Protein AF-A0A930REQ7-F1 (afdb_monomer_lite)

Structure (mmCIF, N/CA/C/O backbone):
data_AF-A0A930REQ7-F1
#
_entry.id   AF-A0A930REQ7-F1
#
loop_
_atom_site.group_PDB
_atom_site.id
_atom_site.type_symbol
_atom_site.label_atom_id
_atom_site.label_alt_id
_atom_site.label_comp_id
_atom_site.label_asym_id
_atom_site.label_entity_id
_atom_site.label_seq_id
_atom_site.pdbx_PDB_ins_code
_atom_site.Cartn_x
_atom_site.Cartn_y
_atom_site.Cartn_z
_atom_site.occupancy
_atom_site.B_iso_or_equiv
_atom_site.auth_seq_id
_atom_site.auth_comp_id
_atom_site.auth_asym_id
_atom_site.auth_atom_id
_atom_site.pdbx_PDB_model_num
ATOM 1 N N . GLU A 1 1 ? 38.576 19.468 -30.066 1.00 44.34 1 GLU A N 1
ATOM 2 C CA . GLU A 1 1 ? 38.034 18.270 -29.387 1.00 44.34 1 GLU A CA 1
ATOM 3 C C . GLU A 1 1 ? 36.568 18.448 -28.927 1.00 44.34 1 GLU A C 1
ATOM 5 O O . GLU A 1 1 ? 36.301 18.414 -27.734 1.00 44.34 1 GLU A O 1
ATOM 10 N N . PRO A 1 2 ? 35.583 18.604 -29.831 1.00 42.44 2 PRO A N 1
ATOM 11 C CA . PRO A 1 2 ? 34.160 18.637 -29.448 1.00 42.44 2 PRO A CA 1
ATOM 12 C C . PRO A 1 2 ? 33.564 17.236 -29.191 1.00 42.44 2 PRO A C 1
ATOM 14 O O . PRO A 1 2 ? 32.719 17.067 -28.321 1.00 42.44 2 PRO A O 1
ATOM 17 N N . VAL A 1 3 ? 34.066 16.198 -29.873 1.00 36.03 3 VAL A N 1
ATOM 18 C CA . VAL A 1 3 ? 33.570 14.809 -29.747 1.00 36.03 3 VAL A CA 1
ATOM 19 C C . VAL A 1 3 ? 33.849 14.211 -28.358 1.00 36.03 3 VAL A C 1
ATOM 21 O O . VAL A 1 3 ? 33.019 13.486 -27.819 1.00 36.03 3 VAL A O 1
ATOM 24 N N . ARG A 1 4 ? 34.984 14.562 -27.734 1.00 33.94 4 ARG A N 1
ATOM 25 C CA . ARG A 1 4 ? 35.319 14.134 -26.363 1.00 33.94 4 ARG A CA 1
ATOM 26 C C . ARG A 1 4 ? 34.441 14.802 -25.299 1.00 33.94 4 ARG A C 1
ATOM 28 O O . ARG A 1 4 ? 34.092 14.146 -24.328 1.00 33.94 4 ARG A O 1
ATOM 35 N N . GLN A 1 5 ? 34.047 16.065 -25.482 1.00 29.27 5 GLN A N 1
ATOM 36 C CA . GLN A 1 5 ? 33.127 16.747 -24.559 1.00 29.27 5 GLN A CA 1
ATOM 37 C C . GLN A 1 5 ? 31.700 16.195 -24.649 1.00 29.27 5 GLN A C 1
ATOM 39 O O . GLN A 1 5 ? 31.073 15.986 -23.616 1.00 29.27 5 GLN A O 1
ATOM 44 N N . ILE A 1 6 ? 31.211 15.889 -25.855 1.00 41.94 6 ILE A N 1
ATOM 45 C CA . ILE A 1 6 ? 29.879 15.292 -26.051 1.00 41.94 6 ILE A CA 1
ATOM 46 C C . ILE A 1 6 ? 29.825 13.871 -25.472 1.00 41.94 6 ILE A C 1
ATOM 48 O O . ILE A 1 6 ? 28.879 13.543 -24.764 1.00 41.94 6 ILE A O 1
ATOM 52 N N . ALA A 1 7 ? 30.857 13.048 -25.693 1.00 42.12 7 ALA A N 1
ATOM 53 C CA . ALA A 1 7 ? 30.937 11.706 -25.109 1.00 42.12 7 ALA A CA 1
ATOM 54 C C . ALA A 1 7 ? 31.039 11.733 -23.573 1.00 42.12 7 ALA A C 1
ATOM 56 O O . ALA A 1 7 ? 30.429 10.902 -22.903 1.00 42.12 7 ALA A O 1
ATOM 57 N N . ASN A 1 8 ? 31.757 12.710 -23.008 1.00 42.56 8 ASN A N 1
ATOM 58 C CA . ASN A 1 8 ? 31.826 12.894 -21.560 1.00 42.56 8 ASN A CA 1
ATOM 59 C C . ASN A 1 8 ? 30.483 13.362 -20.976 1.00 42.56 8 ASN A C 1
ATOM 61 O O . ASN A 1 8 ? 30.072 12.833 -19.950 1.00 42.56 8 ASN A O 1
ATOM 65 N N . ASN A 1 9 ? 29.762 14.277 -21.633 1.00 46.25 9 ASN A N 1
ATOM 66 C CA . ASN A 1 9 ? 28.438 14.720 -21.176 1.00 46.25 9 ASN A CA 1
ATOM 67 C C . ASN A 1 9 ? 27.374 13.618 -21.306 1.00 46.25 9 ASN A C 1
ATOM 69 O O . ASN A 1 9 ? 26.640 13.381 -20.352 1.00 46.25 9 ASN A O 1
ATOM 73 N N . ALA A 1 10 ? 27.347 12.875 -22.417 1.00 54.59 10 ALA A N 1
ATOM 74 C CA . ALA A 1 10 ? 26.455 11.724 -22.587 1.00 54.59 10 ALA A CA 1
ATOM 75 C C . ALA A 1 10 ? 26.773 10.587 -21.593 1.00 54.59 10 ALA A C 1
ATOM 77 O O . ALA A 1 10 ? 25.872 9.919 -21.087 1.00 54.59 10 ALA A O 1
ATOM 78 N N . GLY A 1 11 ? 28.054 10.390 -21.258 1.00 59.31 11 GLY A N 1
ATOM 79 C CA . GLY A 1 11 ? 28.483 9.459 -20.212 1.00 59.31 11 GLY A CA 1
ATOM 80 C C . GLY A 1 11 ? 28.069 9.895 -18.801 1.00 59.31 11 GLY A C 1
ATOM 81 O O . GLY A 1 11 ? 27.686 9.050 -17.989 1.00 59.31 11 GLY A O 1
ATOM 82 N N . LEU A 1 12 ? 28.101 11.201 -18.513 1.00 60.44 12 LEU A N 1
ATOM 83 C CA . LEU A 1 12 ? 27.636 11.778 -17.248 1.00 60.44 12 LEU A CA 1
ATOM 84 C C . LEU A 1 12 ? 26.110 11.664 -17.105 1.00 60.44 12 LEU A C 1
ATOM 86 O O . LEU A 1 12 ? 25.644 11.183 -16.074 1.00 60.44 12 LEU A O 1
ATOM 90 N N . GLU A 1 13 ? 25.338 12.008 -18.139 1.00 65.19 13 GLU A N 1
ATOM 91 C CA . GLU A 1 13 ? 23.873 11.859 -18.143 1.00 65.19 13 GLU A CA 1
ATOM 92 C C . GLU A 1 13 ? 23.449 10.391 -18.018 1.00 65.19 13 GLU A C 1
ATOM 94 O O . GLU A 1 13 ? 22.623 10.056 -17.168 1.00 65.19 13 GLU A O 1
ATOM 99 N N . GLY A 1 14 ? 24.088 9.483 -18.763 1.00 72.38 14 GLY A N 1
ATOM 100 C CA . GLY A 1 14 ? 23.842 8.047 -18.632 1.00 72.38 14 GLY A CA 1
ATOM 101 C C . GLY A 1 14 ? 24.168 7.506 -17.236 1.00 72.38 14 GLY A C 1
ATOM 102 O O . GLY A 1 14 ? 23.463 6.633 -16.732 1.00 72.38 14 GLY A O 1
ATOM 103 N N . SER A 1 15 ? 25.195 8.040 -16.565 1.00 78.00 15 SER A N 1
ATOM 104 C CA . SER A 1 15 ? 25.511 7.665 -15.182 1.00 78.00 15 SER A CA 1
ATOM 105 C C . SER A 1 15 ? 24.457 8.148 -14.182 1.00 78.00 15 SER A C 1
ATOM 107 O O . SER A 1 15 ? 24.146 7.418 -13.242 1.00 78.00 15 SER A O 1
ATOM 109 N N . VAL A 1 16 ? 23.899 9.346 -14.377 1.00 85.69 16 VAL A N 1
ATOM 110 C CA . VAL A 1 16 ? 22.824 9.883 -13.526 1.00 85.69 16 VAL A CA 1
ATOM 111 C C . VAL A 1 16 ? 21.538 9.074 -13.700 1.00 85.69 16 VAL A C 1
ATOM 113 O O . VAL A 1 16 ? 20.902 8.719 -12.708 1.00 85.69 16 VAL A O 1
ATOM 116 N N . VAL A 1 17 ? 21.180 8.716 -14.938 1.00 85.75 17 VAL A N 1
ATOM 117 C CA . VAL A 1 17 ? 20.003 7.875 -15.216 1.00 85.75 17 VAL A CA 1
ATOM 118 C C . VAL A 1 17 ? 20.140 6.505 -14.549 1.00 85.75 17 VAL A C 1
ATOM 120 O O . VAL A 1 17 ? 19.206 6.061 -13.887 1.00 85.75 17 VAL A O 1
ATOM 123 N N . VAL A 1 18 ? 21.305 5.854 -14.651 1.00 91.06 18 VAL A N 1
ATOM 124 C CA . VAL A 1 18 ? 21.543 4.553 -13.996 1.00 91.06 18 VAL A CA 1
ATOM 125 C C . VAL A 1 18 ? 21.367 4.642 -12.479 1.00 91.06 18 VAL A C 1
ATOM 127 O O . VAL A 1 18 ? 20.707 3.784 -11.896 1.00 91.06 18 VAL A O 1
ATOM 130 N N . GLU A 1 19 ? 21.900 5.686 -11.843 1.00 92.69 19 GLU A N 1
ATOM 131 C CA . GLU A 1 19 ? 21.767 5.879 -10.395 1.00 92.69 19 GLU A CA 1
ATOM 132 C C . GLU A 1 19 ? 20.308 6.130 -9.976 1.00 92.69 19 GLU A C 1
ATOM 134 O O . GLU A 1 19 ? 19.832 5.556 -8.997 1.00 92.69 19 GLU A O 1
ATOM 139 N N . ASN A 1 20 ? 19.559 6.929 -10.741 1.00 91.56 20 ASN A N 1
ATOM 140 C CA . ASN A 1 20 ? 18.136 7.164 -10.477 1.00 91.56 20 ASN A CA 1
ATOM 141 C C . ASN A 1 20 ? 17.311 5.879 -10.614 1.00 91.56 20 ASN A C 1
ATOM 143 O O . ASN A 1 20 ? 16.458 5.592 -9.776 1.00 91.56 20 ASN A O 1
ATOM 147 N N . VAL A 1 21 ? 17.592 5.075 -11.642 1.00 93.44 21 VAL A N 1
ATOM 148 C CA . VAL A 1 21 ? 16.928 3.785 -11.853 1.00 93.44 21 VAL A CA 1
ATOM 149 C C . VAL A 1 21 ? 17.265 2.796 -10.737 1.00 93.44 21 VAL A C 1
ATOM 151 O O . VAL A 1 21 ? 16.392 2.061 -10.276 1.00 93.44 21 VAL A O 1
ATOM 154 N N . LYS A 1 22 ? 18.512 2.791 -10.261 1.00 95.12 22 LYS A N 1
ATOM 155 C CA . LYS A 1 22 ? 18.920 1.977 -9.116 1.00 95.12 22 LYS A CA 1
ATOM 156 C C . LYS A 1 22 ? 18.140 2.351 -7.857 1.00 95.12 22 LYS A C 1
ATOM 158 O O . LYS A 1 22 ? 17.553 1.468 -7.235 1.00 95.12 22 LYS A O 1
ATOM 163 N N . LYS A 1 23 ? 18.057 3.645 -7.535 1.00 95.94 23 LYS A N 1
ATOM 164 C CA . LYS A 1 23 ? 17.252 4.142 -6.406 1.00 95.94 23 LYS A CA 1
ATOM 165 C C . LYS A 1 23 ? 15.780 3.769 -6.540 1.00 95.94 23 LYS A C 1
ATOM 167 O O . LYS A 1 23 ? 15.196 3.280 -5.583 1.00 95.94 23 LYS A O 1
ATOM 172 N N . PHE A 1 24 ? 15.205 3.905 -7.735 1.00 94.94 24 PHE A N 1
ATOM 173 C CA . PHE A 1 24 ? 13.834 3.468 -8.001 1.00 94.94 24 PHE A CA 1
ATOM 174 C C . PHE A 1 24 ? 13.624 1.983 -7.665 1.00 94.94 24 PHE A C 1
ATOM 176 O O . PHE A 1 24 ? 12.660 1.641 -6.984 1.00 94.94 24 PHE A O 1
ATOM 183 N N . VAL A 1 25 ? 14.529 1.099 -8.103 1.00 96.75 25 VAL A N 1
ATOM 184 C CA . VAL A 1 25 ? 14.452 -0.342 -7.801 1.00 96.75 25 VAL A CA 1
ATOM 185 C C . VAL A 1 25 ? 14.569 -0.604 -6.297 1.00 96.75 25 VAL A C 1
ATOM 187 O O . VAL A 1 25 ? 13.838 -1.439 -5.763 1.00 96.75 25 VAL A O 1
ATOM 190 N N . GLU A 1 26 ? 15.463 0.102 -5.605 1.00 97.50 26 GLU A N 1
ATOM 191 C CA . GLU A 1 26 ? 15.621 -0.008 -4.152 1.00 97.50 26 GLU A CA 1
ATOM 192 C C . GLU A 1 26 ? 14.363 0.442 -3.399 1.00 97.50 26 GLU A C 1
ATOM 194 O O . GLU A 1 26 ? 13.886 -0.283 -2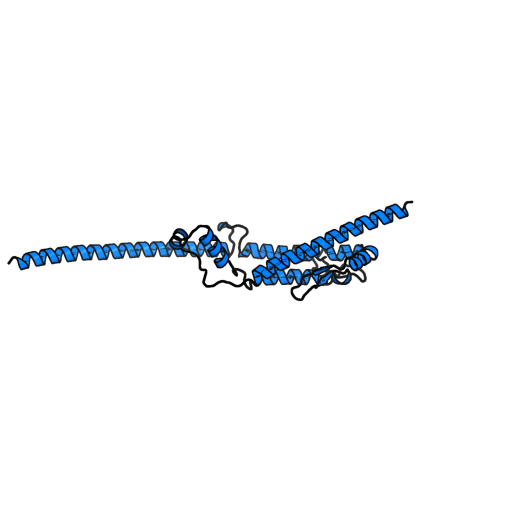.527 1.00 97.50 26 GLU A O 1
ATOM 199 N N . ASP A 1 27 ? 13.803 1.599 -3.745 1.00 97.19 27 ASP A N 1
ATOM 200 C CA . ASP A 1 27 ? 12.630 2.162 -3.073 1.00 97.19 27 ASP A CA 1
ATOM 201 C C . ASP A 1 27 ? 11.358 1.361 -3.373 1.00 97.19 27 ASP A C 1
ATOM 203 O O . ASP A 1 27 ? 10.573 1.094 -2.461 1.00 97.19 27 ASP A O 1
ATOM 207 N N . TYR A 1 28 ? 11.192 0.882 -4.612 1.00 97.19 28 TYR A N 1
ATOM 208 C CA . TYR A 1 28 ? 10.126 -0.055 -4.971 1.00 97.19 28 TYR A CA 1
ATOM 209 C C . TYR A 1 28 ? 10.197 -1.328 -4.117 1.00 97.19 28 TYR A C 1
ATOM 211 O O . TYR A 1 28 ? 9.185 -1.754 -3.561 1.00 97.19 28 TYR A O 1
ATOM 219 N N . ASN A 1 29 ? 11.388 -1.926 -3.983 1.00 97.75 29 ASN A N 1
ATOM 220 C CA . ASN A 1 29 ? 11.564 -3.155 -3.211 1.00 97.75 29 ASN A CA 1
ATOM 221 C C . ASN A 1 29 ? 11.296 -2.928 -1.719 1.00 97.75 29 ASN A C 1
ATOM 223 O O . ASN A 1 29 ? 10.574 -3.714 -1.117 1.00 97.75 29 ASN A O 1
ATOM 227 N N . LYS A 1 30 ? 11.800 -1.830 -1.138 1.00 98.19 30 LYS A N 1
ATOM 228 C CA . LYS A 1 30 ? 11.537 -1.477 0.268 1.00 98.19 30 LYS A CA 1
ATOM 229 C C . LYS A 1 30 ? 10.047 -1.280 0.543 1.00 98.19 30 LYS A C 1
ATOM 231 O O . LYS A 1 30 ? 9.546 -1.738 1.566 1.00 98.19 30 LYS A O 1
ATOM 236 N N . LEU A 1 31 ? 9.339 -0.598 -0.359 1.00 96.44 31 LEU A N 1
ATOM 237 C CA . LEU A 1 31 ? 7.895 -0.415 -0.235 1.00 96.44 31 LEU A CA 1
ATOM 238 C C . LEU A 1 31 ? 7.163 -1.758 -0.327 1.00 96.44 31 LEU A C 1
ATOM 240 O O . LEU A 1 31 ? 6.271 -2.030 0.473 1.00 96.44 31 LEU A O 1
ATOM 244 N N . LEU A 1 32 ? 7.555 -2.612 -1.274 1.00 97.12 32 LEU A N 1
ATOM 245 C CA . LEU A 1 32 ? 6.97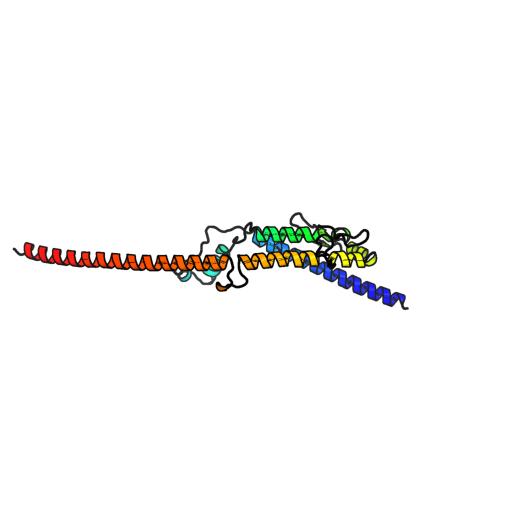0 -3.940 -1.433 1.00 97.12 32 LEU A CA 1
ATOM 246 C C . LEU A 1 32 ? 7.206 -4.827 -0.199 1.00 97.12 32 LEU A C 1
ATOM 248 O O . LEU A 1 32 ? 6.287 -5.534 0.216 1.00 97.12 32 LEU A O 1
ATOM 252 N N . ASP A 1 33 ? 8.386 -4.746 0.420 1.00 97.12 33 ASP A N 1
ATOM 253 C CA . ASP A 1 33 ? 8.708 -5.429 1.677 1.00 97.12 33 ASP A CA 1
ATOM 254 C C . ASP A 1 33 ? 7.793 -4.973 2.828 1.00 97.12 33 ASP A C 1
ATOM 256 O O . ASP A 1 33 ? 7.212 -5.817 3.514 1.00 97.12 33 ASP A O 1
ATOM 260 N N . ASP A 1 34 ? 7.597 -3.660 3.026 1.00 96.12 34 ASP A N 1
ATOM 261 C CA . ASP A 1 34 ? 6.687 -3.141 4.066 1.00 96.12 34 ASP A CA 1
ATOM 262 C C . ASP A 1 34 ? 5.235 -3.583 3.814 1.00 96.12 34 ASP A C 1
ATOM 264 O O . ASP A 1 34 ? 4.557 -4.070 4.726 1.00 96.12 34 ASP A O 1
ATOM 268 N N . LEU A 1 35 ? 4.771 -3.507 2.562 1.00 95.50 35 LEU A N 1
ATOM 269 C CA . LEU A 1 35 ? 3.425 -3.934 2.176 1.00 95.50 35 LEU A CA 1
ATOM 270 C C . LEU A 1 35 ? 3.211 -5.435 2.397 1.00 95.50 35 LEU A C 1
ATOM 272 O O . LEU A 1 35 ? 2.199 -5.830 2.981 1.00 95.50 35 LEU A O 1
ATOM 276 N N . HIS A 1 36 ? 4.154 -6.282 1.979 1.00 95.19 36 HIS A N 1
ATOM 277 C CA . HIS A 1 36 ? 4.095 -7.720 2.241 1.00 95.19 36 HIS A CA 1
ATOM 278 C C . HIS A 1 36 ? 4.171 -8.038 3.728 1.00 95.19 36 HIS A C 1
ATOM 280 O O . HIS A 1 36 ? 3.465 -8.943 4.180 1.00 95.19 36 HIS A O 1
ATOM 286 N N . GLY A 1 37 ? 4.995 -7.307 4.480 1.00 94.62 37 GLY A N 1
ATOM 287 C CA . GLY A 1 37 ? 5.079 -7.421 5.928 1.00 94.62 37 GLY A CA 1
ATOM 288 C C . GLY A 1 37 ? 3.711 -7.198 6.561 1.00 94.62 37 GLY A C 1
ATOM 289 O O . GLY A 1 37 ? 3.207 -8.071 7.260 1.00 94.62 37 GLY A O 1
ATOM 290 N N . ARG A 1 38 ? 3.048 -6.084 6.244 1.00 93.75 38 ARG A N 1
ATOM 291 C CA . ARG A 1 38 ? 1.709 -5.767 6.769 1.00 93.75 38 ARG A CA 1
ATOM 292 C C . ARG A 1 38 ? 0.634 -6.749 6.304 1.00 93.75 38 ARG A C 1
ATOM 294 O O . ARG A 1 38 ? -0.199 -7.149 7.111 1.00 93.75 38 ARG A O 1
ATOM 301 N N . TYR A 1 39 ? 0.675 -7.153 5.036 1.00 94.94 39 TYR A N 1
ATOM 302 C CA . TYR A 1 39 ? -0.313 -8.050 4.433 1.00 94.94 39 TYR A CA 1
ATOM 303 C C . TYR 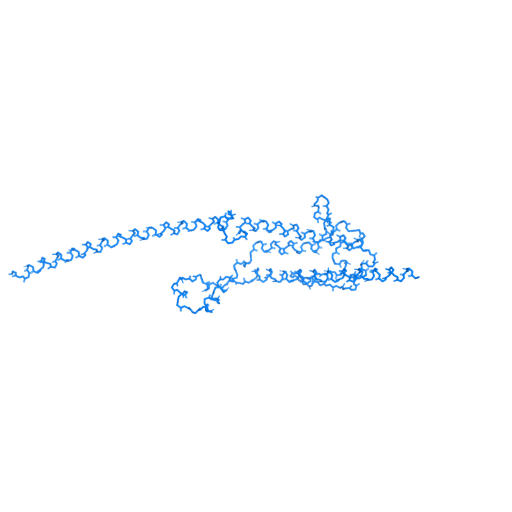A 1 39 ? -0.228 -9.489 4.968 1.00 94.94 39 TYR A C 1
ATOM 305 O O . TYR A 1 39 ? -1.254 -10.152 5.116 1.00 94.94 39 TYR A O 1
ATOM 313 N N . ASN A 1 40 ? 0.978 -9.986 5.266 1.00 93.81 40 ASN A N 1
ATOM 314 C CA . ASN A 1 40 ? 1.196 -11.368 5.706 1.00 93.81 40 ASN A CA 1
ATOM 315 C C . ASN A 1 40 ? 1.382 -11.522 7.221 1.00 93.81 40 ASN A C 1
ATOM 317 O O . ASN A 1 40 ? 1.374 -12.653 7.708 1.00 93.81 40 ASN A O 1
ATOM 321 N N . ASN A 1 41 ? 1.564 -10.432 7.971 1.00 91.94 41 ASN A N 1
ATOM 322 C CA . ASN A 1 41 ? 1.746 -10.511 9.416 1.00 91.94 41 ASN A CA 1
ATOM 323 C C . ASN A 1 41 ? 0.469 -11.026 10.096 1.00 91.94 41 ASN A C 1
ATOM 325 O O . ASN A 1 41 ? -0.603 -10.445 9.948 1.00 91.94 41 ASN A O 1
ATOM 329 N N . ASN A 1 42 ? 0.590 -12.121 10.845 1.00 87.69 42 ASN A N 1
ATOM 330 C CA . ASN A 1 42 ? -0.542 -12.747 11.514 1.00 87.69 42 ASN A CA 1
ATOM 331 C C . ASN A 1 42 ? -1.024 -11.907 12.708 1.00 87.69 42 ASN A C 1
ATOM 333 O O . ASN A 1 42 ? -0.263 -11.193 13.373 1.00 87.69 42 ASN A O 1
ATOM 337 N N . LYS A 1 43 ? -2.317 -12.047 13.006 1.00 87.62 43 LYS A N 1
ATOM 338 C CA . LYS A 1 43 ? -2.911 -11.552 14.247 1.00 87.62 43 LYS A CA 1
ATOM 339 C C . LYS A 1 43 ? -2.489 -12.453 15.410 1.00 87.62 43 LYS A C 1
ATOM 341 O O . LYS A 1 43 ? -2.417 -13.669 15.235 1.00 87.62 43 LYS A O 1
ATOM 346 N N . TYR A 1 44 ? -2.267 -11.869 16.587 1.00 89.19 44 TYR A N 1
ATOM 347 C CA . TYR A 1 44 ? -2.144 -12.610 17.845 1.00 89.19 44 TYR A CA 1
ATOM 348 C C . TYR A 1 44 ? -3.484 -12.527 18.596 1.00 89.19 44 TYR A C 1
ATOM 350 O O . TYR A 1 44 ? -3.769 -11.481 19.176 1.00 89.19 44 TYR A O 1
ATOM 358 N N . PRO A 1 45 ? -4.340 -13.569 18.558 1.00 86.31 45 PRO A N 1
ATOM 359 C CA . PRO A 1 45 ? -5.689 -13.503 19.128 1.00 86.31 45 PRO A CA 1
ATOM 360 C C . PRO A 1 45 ? -5.707 -13.262 20.638 1.00 86.31 45 PRO A C 1
ATOM 362 O O . PRO A 1 45 ? -6.627 -12.621 21.126 1.00 86.31 45 PRO A O 1
ATOM 365 N N . ASP A 1 46 ? -4.673 -13.722 21.344 1.00 91.06 46 ASP A N 1
ATOM 366 C CA . ASP A 1 46 ? -4.566 -13.622 22.804 1.00 91.06 46 ASP A CA 1
ATOM 367 C C . ASP A 1 46 ? -4.286 -12.191 23.302 1.00 91.06 46 ASP A C 1
ATOM 369 O O . ASP A 1 46 ? -4.336 -11.925 24.501 1.00 91.06 46 ASP A O 1
ATOM 373 N N . TYR A 1 47 ? -3.977 -11.261 22.392 1.00 91.38 47 TYR A N 1
ATOM 374 C CA . TYR A 1 47 ? -3.666 -9.870 22.711 1.00 91.38 47 TYR A CA 1
ATOM 375 C C . TYR A 1 47 ? -4.850 -8.975 22.346 1.00 91.38 47 TYR A C 1
ATOM 377 O O . TYR A 1 47 ? -4.904 -8.376 21.270 1.00 91.38 47 TYR A O 1
ATOM 385 N N . GLU A 1 48 ? -5.818 -8.904 23.256 1.00 89.88 48 GLU A N 1
ATOM 386 C CA . GLU A 1 48 ? -6.964 -8.000 23.148 1.00 89.88 48 GLU A CA 1
ATOM 387 C C . GLU A 1 48 ? -6.621 -6.572 23.602 1.00 89.88 48 GLU A C 1
ATOM 389 O O . GLU A 1 48 ? -5.543 -6.302 24.142 1.00 89.88 48 GLU A O 1
ATOM 394 N N . VAL A 1 49 ? -7.549 -5.639 23.370 1.00 89.81 49 VAL A N 1
ATOM 395 C CA . VAL A 1 49 ? -7.437 -4.267 23.881 1.00 89.81 49 VAL A CA 1
ATOM 396 C C . VAL A 1 49 ? -7.481 -4.281 25.408 1.00 89.81 49 VAL A C 1
ATOM 398 O O . VAL A 1 49 ? -8.393 -4.854 26.002 1.00 89.81 49 VAL A O 1
ATOM 401 N N . LEU A 1 50 ? -6.489 -3.656 26.042 1.00 92.50 50 LEU A N 1
ATOM 402 C CA . LEU A 1 50 ? -6.405 -3.620 27.497 1.00 92.50 50 LEU A CA 1
ATOM 403 C C . LEU A 1 50 ? -7.515 -2.740 28.083 1.00 92.50 50 LEU A C 1
ATOM 405 O O . LEU A 1 50 ? -7.845 -1.673 27.558 1.00 92.50 50 LEU A O 1
ATOM 409 N N . THR A 1 51 ? -8.086 -3.175 29.205 1.00 91.62 51 THR A N 1
ATOM 410 C CA . THR A 1 51 ? -8.913 -2.302 30.041 1.00 91.62 51 THR A CA 1
ATOM 411 C C . THR A 1 51 ? -8.030 -1.327 30.815 1.00 91.62 51 THR A C 1
ATOM 413 O O . THR A 1 51 ? -6.852 -1.588 31.056 1.00 91.62 51 THR A O 1
ATOM 416 N N . LYS A 1 52 ? -8.609 -0.217 31.284 1.00 91.38 52 LYS A N 1
ATOM 417 C CA . LYS A 1 52 ? -7.876 0.765 32.100 1.00 91.38 52 LYS A CA 1
ATOM 418 C C . LYS A 1 52 ? -7.256 0.150 33.357 1.00 91.38 52 LYS A C 1
ATOM 420 O O . LYS A 1 52 ? -6.157 0.533 33.741 1.00 91.38 52 LYS A O 1
ATOM 425 N N . ASP A 1 53 ? -7.944 -0.808 33.973 1.00 93.31 53 ASP A N 1
ATOM 426 C CA . ASP A 1 53 ? -7.452 -1.489 35.172 1.00 93.31 53 ASP A CA 1
ATOM 427 C C . ASP A 1 53 ? -6.283 -2.426 34.841 1.00 93.31 53 ASP A C 1
ATOM 429 O O . ASP A 1 53 ? -5.308 -2.486 35.588 1.00 93.31 53 ASP A O 1
ATOM 433 N N . GLN A 1 54 ? -6.340 -3.113 33.692 1.00 93.81 54 GLN A N 1
ATOM 434 C CA . GLN A 1 54 ? -5.225 -3.927 33.205 1.00 93.81 54 GLN A CA 1
ATOM 435 C C . GLN A 1 54 ? -4.010 -3.053 32.882 1.00 93.81 54 GLN A C 1
ATOM 437 O O . GLN A 1 54 ? -2.917 -3.352 33.358 1.00 93.81 54 GLN A O 1
ATOM 442 N N . GLU A 1 55 ? -4.196 -1.943 32.160 1.00 92.81 55 GLU A N 1
ATOM 443 C CA . GLU A 1 55 ? -3.116 -0.991 31.866 1.00 92.81 55 GLU A CA 1
ATOM 444 C C . GLU A 1 55 ? -2.472 -0.446 33.146 1.00 92.81 55 GLU A C 1
ATOM 446 O O . GLU A 1 55 ? -1.248 -0.409 33.246 1.00 92.81 55 GLU A O 1
ATOM 451 N N . ALA A 1 56 ? -3.276 -0.079 34.151 1.00 94.31 56 ALA A N 1
ATOM 452 C CA . ALA A 1 56 ? -2.784 0.434 35.430 1.00 94.31 56 ALA A CA 1
ATOM 453 C C . ALA A 1 56 ? -2.001 -0.610 36.246 1.00 94.31 56 ALA A C 1
ATOM 455 O O . ALA A 1 56 ? -1.171 -0.249 37.080 1.00 94.31 56 ALA A O 1
ATOM 456 N N . SER A 1 57 ? -2.260 -1.900 36.014 1.00 95.19 57 SER A N 1
ATOM 457 C CA . SER A 1 57 ? -1.568 -3.012 36.675 1.00 95.19 57 SER A CA 1
ATOM 458 C C . SER A 1 57 ? -0.252 -3.425 36.000 1.00 95.19 57 SER A C 1
ATOM 460 O O . SER A 1 57 ? 0.475 -4.261 36.537 1.00 95.19 57 SER A O 1
ATOM 462 N N . MET A 1 58 ? 0.063 -2.854 34.834 1.00 95.25 58 MET A N 1
ATOM 463 C CA . MET A 1 58 ? 1.222 -3.202 34.008 1.00 95.25 58 MET A CA 1
ATOM 464 C C . MET A 1 58 ? 2.258 -2.071 33.988 1.00 95.25 58 MET A C 1
ATOM 466 O O . MET A 1 58 ? 1.941 -0.896 34.169 1.00 95.25 58 MET A O 1
ATOM 470 N N . SER A 1 59 ? 3.525 -2.407 33.739 1.00 96.75 59 SER A N 1
ATOM 471 C CA . SER A 1 59 ? 4.552 -1.395 33.476 1.00 96.75 59 SER A CA 1
ATOM 472 C C . SER A 1 59 ? 4.363 -0.766 32.092 1.00 96.75 59 SER A C 1
ATOM 474 O O . SER A 1 59 ? 3.775 -1.369 31.193 1.00 96.75 59 SER A O 1
ATOM 476 N N . HIS A 1 60 ? 4.923 0.428 31.884 1.00 94.50 60 HIS A N 1
ATOM 477 C CA . HIS A 1 60 ? 4.847 1.113 30.591 1.00 94.50 60 HIS A CA 1
ATOM 478 C C . HIS A 1 60 ? 5.372 0.248 29.431 1.00 94.50 60 HIS A C 1
ATOM 480 O O . HIS A 1 60 ? 4.700 0.109 28.413 1.00 94.50 60 HIS A O 1
ATOM 486 N N . GLU A 1 61 ? 6.521 -0.409 29.620 1.00 96.44 61 GLU A N 1
ATOM 487 C CA . GLU A 1 61 ? 7.122 -1.294 28.614 1.00 96.44 61 GLU A CA 1
ATOM 488 C C . GLU A 1 61 ? 6.247 -2.529 28.328 1.00 96.44 61 GLU A C 1
ATOM 490 O O . GLU A 1 61 ? 6.159 -2.994 27.190 1.00 96.44 61 GLU A O 1
ATOM 495 N N . GLN A 1 62 ? 5.567 -3.067 29.348 1.00 95.88 62 GLN A N 1
ATOM 496 C CA . GLN A 1 62 ? 4.629 -4.176 29.163 1.00 95.88 62 GLN A CA 1
ATOM 497 C C . GLN A 1 62 ? 3.404 -3.740 28.357 1.00 95.88 62 GLN A C 1
ATOM 499 O O . GLN A 1 62 ? 2.993 -4.465 27.452 1.00 95.88 62 GLN A O 1
ATOM 504 N N . VAL A 1 63 ? 2.842 -2.565 28.659 1.00 95.19 63 VAL A N 1
ATOM 505 C CA . VAL A 1 63 ? 1.707 -1.992 27.918 1.00 95.19 63 VAL A CA 1
ATOM 506 C C . VAL A 1 63 ? 2.092 -1.719 26.463 1.00 95.19 63 VAL A C 1
ATOM 508 O O . VAL A 1 63 ? 1.324 -2.041 25.559 1.00 95.19 63 VAL A O 1
ATOM 511 N N . GLU A 1 64 ? 3.283 -1.176 26.212 1.00 94.75 64 GLU A N 1
ATOM 512 C CA . GLU A 1 64 ? 3.782 -0.912 24.859 1.00 94.75 64 GLU A CA 1
ATOM 513 C C . GLU A 1 64 ? 3.889 -2.204 24.039 1.00 94.75 64 GLU A C 1
ATOM 515 O O . GLU A 1 64 ? 3.233 -2.334 23.004 1.00 94.75 64 GLU A O 1
ATOM 520 N N . LYS A 1 65 ? 4.608 -3.208 24.555 1.00 95.25 65 LYS A N 1
ATOM 521 C CA . LYS A 1 65 ? 4.758 -4.515 23.895 1.00 95.25 65 LYS A CA 1
ATOM 522 C C . LYS A 1 65 ? 3.423 -5.231 23.698 1.00 95.25 65 LYS A C 1
ATOM 524 O O . LYS A 1 65 ? 3.219 -5.887 22.675 1.00 95.25 65 LYS A O 1
ATOM 529 N N . TRP A 1 66 ? 2.504 -5.122 24.659 1.00 95.69 66 TRP A N 1
ATOM 530 C CA . TRP A 1 66 ? 1.159 -5.681 24.522 1.00 95.69 66 TRP A CA 1
ATOM 531 C C . TRP A 1 66 ? 0.399 -5.007 23.382 1.00 95.69 66 TRP A C 1
ATOM 533 O O . TRP A 1 66 ? -0.158 -5.686 22.523 1.00 95.69 66 TRP A O 1
ATOM 543 N N . ASN A 1 67 ? 0.428 -3.677 23.327 1.00 92.25 67 ASN A N 1
ATOM 544 C CA . ASN A 1 67 ? -0.234 -2.903 22.285 1.00 92.25 67 ASN A CA 1
ATOM 545 C C . ASN A 1 67 ? 0.367 -3.146 20.894 1.00 92.25 67 ASN A C 1
ATOM 547 O O . ASN A 1 67 ? -0.378 -3.189 19.915 1.00 92.25 67 ASN A O 1
ATOM 551 N N . GLU A 1 68 ? 1.681 -3.346 20.781 1.00 91.56 68 GLU A N 1
ATOM 552 C CA . GLU A 1 68 ? 2.319 -3.770 19.529 1.00 91.56 68 GLU A CA 1
ATOM 553 C C . GLU A 1 68 ? 1.768 -5.116 19.043 1.00 91.56 68 GLU A C 1
ATOM 555 O O . GLU A 1 68 ? 1.403 -5.260 17.874 1.00 91.56 68 GLU A O 1
ATOM 560 N N . ARG A 1 69 ? 1.652 -6.097 19.947 1.00 91.25 69 ARG A N 1
ATOM 561 C CA . ARG A 1 69 ? 1.089 -7.420 19.637 1.00 91.25 69 ARG A CA 1
ATOM 562 C C . ARG A 1 69 ? -0.396 -7.348 19.299 1.00 91.25 69 ARG A C 1
ATOM 564 O O . ARG A 1 69 ? -0.805 -7.963 18.317 1.00 91.25 69 ARG A O 1
ATOM 571 N N . ALA A 1 70 ? -1.169 -6.557 20.040 1.00 91.19 70 ALA A N 1
ATOM 572 C CA . ALA A 1 70 ? -2.597 -6.349 19.802 1.00 91.19 70 ALA A CA 1
ATOM 573 C C . ALA A 1 70 ? -2.869 -5.677 18.443 1.00 91.19 70 ALA A C 1
ATOM 575 O O . ALA A 1 70 ? -3.851 -5.990 17.771 1.00 91.19 70 ALA A O 1
ATOM 576 N N . LYS A 1 71 ? -1.976 -4.780 17.998 1.00 90.25 71 LYS A N 1
ATOM 577 C CA . LYS A 1 71 ? -2.039 -4.132 16.674 1.00 90.25 71 LYS A CA 1
ATOM 578 C C . LYS A 1 71 ? -1.461 -4.985 15.539 1.00 90.25 71 LYS A C 1
ATOM 580 O O . LYS A 1 71 ? -1.592 -4.625 14.367 1.00 90.25 71 LYS A O 1
ATOM 585 N N . SER A 1 72 ? -0.813 -6.104 15.852 1.00 91.25 72 SER A N 1
ATOM 586 C CA . SER A 1 72 ? -0.266 -7.003 14.841 1.00 91.25 72 SER A CA 1
ATOM 587 C C . SER A 1 72 ? -1.377 -7.641 14.013 1.00 91.25 72 SER A C 1
ATOM 589 O O . SER A 1 72 ? -2.412 -8.054 14.534 1.00 91.25 72 SER A O 1
ATOM 591 N N . GLY A 1 73 ? -1.144 -7.755 12.707 1.00 90.94 73 GLY A N 1
ATOM 592 C CA . GLY A 1 73 ? -2.078 -8.403 11.791 1.00 90.94 73 GLY A CA 1
ATOM 593 C C . GLY A 1 73 ? -3.417 -7.690 11.613 1.00 90.94 73 GLY A C 1
ATOM 594 O O . GLY A 1 73 ? -4.337 -8.286 11.061 1.00 90.94 73 GLY A O 1
ATOM 595 N N . LEU A 1 74 ? -3.536 -6.415 12.008 1.00 90.44 74 LEU A N 1
ATOM 596 C CA . LEU A 1 74 ? -4.714 -5.595 11.689 1.00 90.44 74 LEU A CA 1
ATOM 597 C C . LEU A 1 74 ? -4.979 -5.509 10.179 1.00 90.44 74 LEU A C 1
ATOM 599 O O . LEU A 1 74 ? -6.127 -5.399 9.768 1.00 90.44 74 LEU A O 1
ATOM 603 N N . LEU A 1 75 ? -3.919 -5.584 9.369 1.00 92.88 75 LEU A N 1
ATOM 604 C CA . LEU A 1 75 ? -3.983 -5.568 7.906 1.00 92.88 75 LEU A CA 1
ATOM 605 C C . LEU A 1 75 ? -3.727 -6.954 7.288 1.00 92.88 75 LEU A C 1
ATOM 607 O O . LEU A 1 75 ? -3.419 -7.060 6.098 1.00 92.88 75 LEU A O 1
ATOM 611 N N . TYR A 1 76 ? -3.839 -8.023 8.088 1.00 94.50 76 TYR A N 1
ATOM 612 C CA . TYR A 1 76 ? -3.647 -9.386 7.607 1.00 94.50 76 TYR A CA 1
ATOM 613 C C . TYR A 1 76 ? -4.639 -9.693 6.488 1.00 94.50 76 TYR A C 1
ATOM 615 O O . TYR A 1 76 ? -5.854 -9.654 6.684 1.00 94.50 76 TYR A O 1
ATOM 623 N N . ARG A 1 77 ? -4.104 -10.025 5.312 1.00 94.75 77 ARG A N 1
ATOM 624 C CA . ARG A 1 77 ? -4.873 -10.277 4.088 1.00 94.75 77 ARG A CA 1
ATOM 625 C C . ARG A 1 77 ? -5.843 -9.155 3.709 1.00 94.75 77 ARG A C 1
ATOM 627 O O . ARG A 1 77 ? -6.867 -9.417 3.077 1.00 94.75 77 ARG A O 1
ATOM 634 N N . ASP A 1 78 ? -5.507 -7.917 4.055 1.00 94.44 78 ASP A N 1
ATOM 635 C CA . ASP A 1 78 ? -6.323 -6.757 3.724 1.00 94.44 78 ASP A CA 1
ATOM 636 C C . ASP A 1 78 ? -6.464 -6.556 2.200 1.00 94.44 78 ASP A C 1
ATOM 638 O O . ASP A 1 78 ? -5.516 -6.715 1.421 1.00 94.44 78 ASP A O 1
ATOM 642 N N . GLY A 1 79 ? -7.679 -6.207 1.769 1.00 94.44 79 GLY A N 1
ATOM 643 C CA . GLY A 1 79 ? -8.022 -6.051 0.356 1.00 94.44 79 GLY A CA 1
ATOM 644 C C . GLY A 1 79 ? -7.397 -4.815 -0.298 1.00 94.44 79 GLY A C 1
ATOM 645 O O . GLY A 1 79 ? -7.039 -4.873 -1.481 1.00 94.44 79 GLY A O 1
ATOM 646 N N . TYR A 1 80 ? -7.219 -3.720 0.451 1.00 92.31 80 TYR A N 1
ATOM 647 C CA . TYR A 1 80 ? -6.567 -2.512 -0.056 1.00 92.31 80 TYR A CA 1
ATOM 648 C C . TYR A 1 80 ? -5.079 -2.760 -0.273 1.00 92.31 80 TYR A C 1
ATOM 650 O O . TYR A 1 80 ? -4.575 -2.471 -1.360 1.00 92.31 80 TYR A O 1
ATOM 658 N N . LEU A 1 81 ? -4.398 -3.379 0.698 1.00 94.81 81 LEU A N 1
ATOM 659 C CA . LEU A 1 81 ? -2.990 -3.756 0.549 1.00 94.81 81 LEU A CA 1
ATOM 660 C C . LEU A 1 81 ? -2.778 -4.712 -0.625 1.00 94.81 81 LEU A C 1
ATOM 662 O O . LEU A 1 81 ? -1.896 -4.479 -1.452 1.00 94.81 81 LEU A O 1
ATOM 666 N N . ARG A 1 82 ? -3.619 -5.748 -0.755 1.00 95.75 82 ARG A N 1
ATOM 667 C CA . ARG A 1 82 ? -3.556 -6.674 -1.897 1.00 95.75 82 ARG A CA 1
ATOM 668 C C . ARG A 1 82 ? -3.659 -5.941 -3.231 1.00 95.75 82 ARG A C 1
ATOM 670 O O . ARG A 1 82 ? -2.932 -6.264 -4.168 1.00 95.75 82 ARG A O 1
ATOM 677 N N . SER A 1 83 ? -4.571 -4.976 -3.315 1.00 96.12 83 SER A N 1
ATOM 678 C CA . SER A 1 83 ? -4.804 -4.207 -4.535 1.00 96.12 83 SER A CA 1
ATOM 679 C C . SER A 1 83 ? -3.624 -3.292 -4.866 1.00 96.12 83 SER A C 1
ATOM 681 O O . SER A 1 83 ? -3.217 -3.240 -6.020 1.00 96.12 83 SER A O 1
ATOM 683 N N . ILE A 1 84 ? -3.032 -2.637 -3.862 1.00 95.88 84 ILE A N 1
ATOM 684 C CA . ILE A 1 84 ? -1.825 -1.811 -4.021 1.00 95.88 84 ILE A CA 1
ATOM 685 C C . ILE A 1 84 ? -0.651 -2.653 -4.529 1.00 95.88 84 ILE A C 1
ATOM 687 O O . ILE A 1 84 ? -0.002 -2.276 -5.501 1.00 95.88 84 ILE A O 1
ATOM 691 N N . ILE A 1 85 ? -0.409 -3.816 -3.915 1.00 96.31 85 ILE A N 1
ATOM 692 C CA . ILE A 1 85 ? 0.658 -4.740 -4.329 1.00 96.31 85 ILE A CA 1
ATOM 693 C C . ILE A 1 85 ? 0.454 -5.188 -5.786 1.00 96.31 85 ILE A C 1
ATOM 695 O O . ILE A 1 85 ? 1.414 -5.247 -6.555 1.00 96.31 85 ILE A O 1
ATOM 699 N N . SER A 1 86 ? -0.790 -5.485 -6.179 1.00 95.94 86 SER A N 1
ATOM 700 C CA . SER A 1 86 ? -1.119 -5.846 -7.564 1.00 95.94 86 SER A CA 1
ATOM 701 C C . SER A 1 86 ? -0.849 -4.692 -8.527 1.00 95.94 86 SER A C 1
ATOM 703 O O . SER A 1 86 ? -0.143 -4.887 -9.510 1.00 95.94 86 SER A O 1
ATOM 705 N N . ASP A 1 87 ? -1.337 -3.486 -8.219 1.00 95.88 87 ASP A N 1
ATOM 706 C CA . ASP A 1 87 ? -1.152 -2.307 -9.073 1.00 95.88 87 ASP A CA 1
ATOM 707 C C . ASP A 1 87 ? 0.340 -1.977 -9.264 1.00 95.88 87 ASP A C 1
ATOM 709 O O . ASP A 1 87 ? 0.767 -1.643 -10.373 1.00 95.88 87 ASP A O 1
ATOM 713 N N . MET A 1 88 ? 1.147 -2.113 -8.203 1.00 95.94 88 MET A N 1
ATOM 714 C CA . MET A 1 88 ? 2.603 -1.949 -8.269 1.00 95.94 88 MET A CA 1
ATOM 715 C C . MET A 1 88 ? 3.245 -2.957 -9.221 1.00 95.94 88 MET A C 1
ATOM 717 O O . MET A 1 88 ? 4.057 -2.575 -10.064 1.00 95.94 88 MET A O 1
ATOM 721 N N . ARG A 1 89 ? 2.864 -4.236 -9.115 1.00 94.88 89 ARG A N 1
ATOM 722 C CA . ARG A 1 89 ? 3.378 -5.307 -9.976 1.00 94.88 89 ARG A CA 1
ATOM 723 C C . ARG A 1 89 ? 2.970 -5.105 -11.435 1.00 94.88 89 ARG A C 1
ATOM 725 O O . ARG A 1 89 ? 3.795 -5.287 -12.331 1.00 94.88 89 ARG A O 1
ATOM 732 N N . ASP A 1 90 ? 1.728 -4.715 -11.682 1.00 94.56 90 ASP A N 1
ATOM 733 C CA . ASP A 1 90 ? 1.210 -4.499 -13.033 1.00 94.56 90 ASP A CA 1
ATOM 734 C C . ASP A 1 90 ? 1.927 -3.324 -13.712 1.00 94.56 90 ASP A C 1
ATOM 736 O O . ASP A 1 90 ? 2.334 -3.424 -14.871 1.00 94.56 90 ASP A O 1
ATOM 740 N N . ALA A 1 91 ? 2.174 -2.234 -12.975 1.00 94.75 91 ALA A N 1
ATOM 741 C CA . ALA A 1 91 ? 2.866 -1.058 -13.502 1.00 94.75 91 ALA A CA 1
ATOM 742 C C . ALA A 1 91 ? 4.271 -1.375 -14.040 1.00 94.75 91 ALA A C 1
ATOM 744 O O . ALA A 1 91 ? 4.651 -0.837 -15.079 1.00 94.75 91 ALA A O 1
ATOM 745 N N . VAL A 1 92 ? 5.014 -2.260 -13.365 1.00 94.44 92 VAL A N 1
ATOM 746 C CA . VAL A 1 92 ? 6.411 -2.600 -13.700 1.00 94.44 92 VAL A CA 1
ATOM 747 C C . VAL A 1 92 ? 6.547 -3.778 -14.675 1.00 94.44 92 VAL A C 1
ATOM 749 O O . VAL A 1 92 ? 7.623 -3.994 -15.233 1.00 94.44 92 VAL A O 1
ATOM 752 N N . THR A 1 93 ? 5.483 -4.554 -14.891 1.00 92.62 93 THR A N 1
ATOM 753 C CA . THR A 1 93 ? 5.501 -5.729 -15.784 1.00 92.62 93 THR A CA 1
ATOM 754 C C . THR A 1 93 ? 4.915 -5.441 -17.162 1.00 92.62 93 THR A C 1
ATOM 756 O O . THR A 1 93 ? 5.384 -6.004 -18.153 1.00 92.62 93 THR A O 1
ATOM 759 N N . ASN A 1 94 ? 3.920 -4.557 -17.242 1.00 93.38 94 ASN A N 1
ATOM 760 C CA . ASN A 1 94 ? 3.231 -4.255 -18.489 1.00 93.38 94 ASN A CA 1
ATOM 761 C C . ASN A 1 94 ? 4.093 -3.430 -19.452 1.00 93.38 94 ASN A C 1
ATOM 763 O O . ASN A 1 94 ? 4.826 -2.519 -19.062 1.00 93.38 94 ASN A O 1
ATOM 767 N N . ARG A 1 95 ? 3.939 -3.714 -20.748 1.00 94.06 95 ARG A N 1
ATOM 768 C CA . ARG A 1 95 ? 4.555 -2.939 -21.831 1.00 94.06 95 ARG A CA 1
ATOM 769 C C . ARG A 1 95 ? 4.091 -1.479 -21.791 1.00 94.06 95 ARG A C 1
ATOM 771 O O . ARG A 1 95 ? 2.933 -1.222 -21.486 1.00 94.06 95 ARG A O 1
ATOM 778 N N . VAL A 1 96 ? 4.986 -0.556 -22.123 1.00 94.12 96 VAL A N 1
ATOM 779 C CA . VAL A 1 96 ? 4.727 0.862 -22.398 1.00 94.12 96 VAL A CA 1
ATOM 780 C C . VAL A 1 96 ? 4.585 1.020 -23.913 1.00 94.12 96 VAL A C 1
ATOM 782 O O . VAL A 1 96 ? 5.532 0.754 -24.657 1.00 94.12 96 VAL A O 1
ATOM 785 N N . GLY A 1 97 ? 3.376 1.324 -24.381 1.00 91.88 97 GLY A N 1
ATOM 786 C CA . GLY A 1 97 ? 3.036 1.375 -25.805 1.00 91.88 97 GLY A CA 1
ATOM 787 C C . GLY A 1 97 ? 3.656 2.566 -26.535 1.00 91.88 97 GLY A C 1
ATOM 788 O O . GLY A 1 97 ? 4.085 2.402 -27.678 1.00 91.88 97 GLY A O 1
ATOM 789 N N . SER A 1 98 ? 3.819 3.696 -25.842 1.00 89.38 98 SER A N 1
ATOM 790 C CA . SER A 1 98 ? 4.469 4.907 -26.359 1.00 89.38 98 SER A CA 1
ATOM 791 C C . SER A 1 98 ? 5.974 4.747 -26.594 1.00 89.38 98 SER A C 1
ATOM 793 O O . SER A 1 98 ? 6.564 5.483 -27.386 1.00 89.38 98 SER A O 1
ATOM 795 N N . ALA A 1 99 ? 6.613 3.784 -25.919 1.00 88.56 99 ALA A N 1
ATOM 796 C CA . ALA A 1 99 ? 8.044 3.556 -26.024 1.00 88.56 99 ALA A CA 1
ATOM 797 C C . ALA A 1 99 ? 8.385 2.940 -27.398 1.00 88.56 99 ALA A C 1
ATOM 799 O O . ALA A 1 99 ? 7.951 1.817 -27.705 1.00 88.56 99 ALA A O 1
ATOM 800 N N . PRO A 1 100 ? 9.149 3.656 -28.246 1.00 78.69 100 PRO A N 1
ATOM 801 C CA . PRO A 1 100 ? 9.448 3.202 -29.593 1.00 78.69 100 PRO A CA 1
ATOM 802 C C . PRO A 1 100 ? 10.440 2.032 -29.591 1.00 78.69 100 PRO A C 1
ATOM 804 O O . PRO A 1 100 ? 11.203 1.816 -28.653 1.00 78.69 100 PRO A O 1
ATOM 807 N N . GLY A 1 101 ? 10.467 1.292 -30.699 1.00 80.88 101 GLY A N 1
ATOM 808 C CA . GLY A 1 101 ? 11.528 0.323 -30.965 1.00 80.88 101 GLY A CA 1
ATOM 809 C C . GLY A 1 101 ? 11.448 -0.957 -30.129 1.00 80.88 101 GLY A C 1
ATOM 810 O O . GLY A 1 101 ? 10.371 -1.499 -29.858 1.00 80.88 101 GLY A O 1
ATOM 811 N N . ARG A 1 102 ? 12.625 -1.508 -29.803 1.00 85.44 102 ARG A N 1
ATOM 812 C CA . ARG A 1 102 ? 12.745 -2.823 -29.143 1.00 85.44 102 ARG A CA 1
ATOM 813 C C . ARG A 1 102 ? 12.618 -2.731 -27.622 1.00 85.44 102 ARG A C 1
ATOM 815 O O . ARG A 1 102 ? 12.315 -3.731 -26.973 1.00 85.44 102 ARG A O 1
ATOM 822 N N . TYR A 1 103 ? 12.874 -1.550 -27.062 1.00 91.56 103 TYR A N 1
ATOM 823 C CA . TYR A 1 103 ? 12.795 -1.282 -25.634 1.00 91.56 103 TYR A CA 1
ATOM 824 C C . TYR A 1 103 ? 11.424 -0.700 -25.322 1.00 91.56 103 TYR A C 1
ATOM 826 O O . TYR A 1 103 ? 11.197 0.492 -25.456 1.00 91.56 103 TYR A O 1
ATOM 834 N N . ASN A 1 104 ? 10.500 -1.560 -24.903 1.00 92.94 104 ASN A N 1
ATOM 835 C CA . ASN A 1 104 ? 9.124 -1.156 -24.610 1.00 92.94 104 ASN A CA 1
ATOM 836 C C . ASN A 1 104 ? 8.630 -1.624 -23.234 1.00 92.94 104 ASN A C 1
ATOM 838 O O . ASN A 1 104 ? 7.447 -1.539 -22.932 1.00 92.94 104 ASN A O 1
ATOM 842 N N . ASN A 1 105 ? 9.510 -2.168 -22.398 1.00 94.25 105 ASN A N 1
ATOM 843 C CA . ASN A 1 105 ? 9.197 -2.587 -21.036 1.00 94.25 105 ASN A CA 1
ATOM 844 C C . ASN A 1 105 ? 10.476 -2.612 -20.185 1.00 94.25 105 ASN A C 1
ATOM 846 O O . ASN A 1 105 ? 11.587 -2.626 -20.721 1.00 94.25 105 ASN A O 1
ATOM 850 N N . LEU A 1 106 ? 10.318 -2.666 -18.861 1.00 95.62 106 LEU A N 1
ATOM 851 C CA . LEU A 1 106 ? 11.436 -2.675 -17.912 1.00 95.62 106 LEU A CA 1
ATOM 852 C C . LEU A 1 106 ? 12.394 -3.863 -18.109 1.00 95.62 106 LEU A C 1
ATOM 854 O O . LEU A 1 106 ? 13.613 -3.696 -18.024 1.00 95.62 106 LEU A O 1
ATOM 858 N N . ALA A 1 107 ? 11.877 -5.048 -18.447 1.00 96.00 107 ALA A N 1
ATOM 859 C CA . ALA A 1 107 ? 12.712 -6.231 -18.655 1.00 96.00 107 ALA A CA 1
ATOM 860 C C . ALA A 1 107 ? 13.654 -6.069 -19.855 1.00 96.00 107 ALA A C 1
ATOM 862 O O . ALA A 1 107 ? 14.813 -6.491 -19.787 1.00 96.00 107 ALA A O 1
ATOM 863 N N . ALA A 1 108 ? 13.194 -5.405 -20.921 1.00 95.00 108 ALA A N 1
ATOM 864 C CA . ALA A 1 108 ? 13.994 -5.116 -22.109 1.00 95.00 108 ALA A CA 1
ATOM 865 C C . ALA A 1 108 ? 15.205 -4.216 -21.800 1.00 95.00 108 ALA A C 1
ATOM 867 O O . ALA A 1 108 ? 16.235 -4.342 -22.459 1.00 95.00 108 ALA A O 1
ATOM 868 N N . ILE A 1 109 ? 15.110 -3.362 -20.776 1.00 94.88 109 ILE A N 1
ATOM 869 C CA . ILE A 1 109 ? 16.184 -2.450 -20.349 1.00 94.88 109 ILE A CA 1
ATOM 870 C C . ILE A 1 109 ? 16.971 -2.964 -19.132 1.00 94.88 109 ILE A C 1
ATOM 872 O O . ILE A 1 109 ? 17.747 -2.226 -18.536 1.00 94.88 109 ILE A O 1
ATOM 876 N N . GLY A 1 110 ? 16.805 -4.240 -18.764 1.00 95.44 110 GLY A N 1
ATOM 877 C CA . GLY A 1 110 ? 17.593 -4.883 -17.706 1.00 95.44 110 GLY A CA 1
ATOM 878 C C . GLY A 1 110 ? 16.969 -4.859 -16.310 1.00 95.44 110 GLY A C 1
ATOM 879 O O . GLY A 1 110 ? 17.617 -5.299 -15.363 1.00 95.44 110 GLY A O 1
ATOM 880 N N . ILE A 1 111 ? 15.723 -4.411 -16.156 1.00 97.44 111 ILE A N 1
ATOM 881 C CA . ILE A 1 111 ? 15.010 -4.422 -14.872 1.00 97.44 111 ILE A CA 1
ATOM 882 C C . ILE A 1 111 ? 13.998 -5.554 -14.895 1.00 97.44 111 ILE A C 1
ATOM 884 O O . ILE A 1 111 ? 12.987 -5.509 -15.587 1.00 97.44 111 ILE A O 1
ATOM 888 N N . THR A 1 112 ? 14.290 -6.610 -14.153 1.00 96.44 112 THR A N 1
ATOM 889 C CA . THR A 1 112 ? 13.518 -7.854 -14.214 1.00 96.44 112 THR A CA 1
ATOM 890 C C . THR A 1 112 ? 13.004 -8.237 -12.844 1.00 96.44 112 THR A C 1
ATOM 892 O O . THR A 1 112 ? 13.533 -7.803 -11.822 1.00 96.44 112 THR A O 1
ATOM 895 N N . SER A 1 113 ? 11.983 -9.087 -12.817 1.00 95.50 113 SER A N 1
ATOM 896 C CA . SER A 1 113 ? 11.545 -9.705 -11.575 1.00 95.50 113 SER A CA 1
ATOM 897 C C . SER A 1 113 ? 12.679 -10.554 -10.977 1.00 95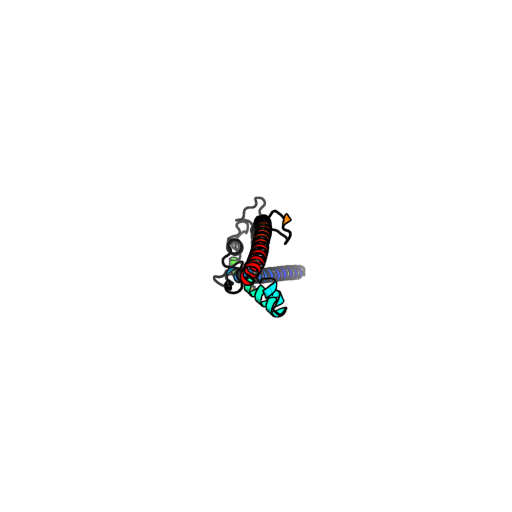.50 113 SER A C 1
ATOM 899 O O . SER A 1 113 ? 13.336 -11.346 -11.665 1.00 95.50 113 SER A O 1
ATOM 901 N N . LYS A 1 114 ? 12.940 -10.343 -9.688 1.00 95.62 114 LYS A N 1
ATOM 902 C CA . LYS A 1 114 ? 13.885 -11.109 -8.874 1.00 95.62 114 LYS A CA 1
ATOM 903 C C . LYS A 1 114 ? 13.257 -12.416 -8.391 1.00 95.62 114 LYS A C 1
ATOM 905 O O . LYS A 1 114 ? 13.944 -13.433 -8.366 1.00 95.62 114 LYS A O 1
ATOM 910 N N . ASP A 1 115 ? 11.981 -12.377 -8.018 1.00 92.69 115 ASP A N 1
ATOM 911 C CA . ASP A 1 115 ? 11.240 -13.483 -7.414 1.00 92.69 115 ASP A CA 1
ATOM 912 C C . ASP A 1 115 ? 9.720 -13.374 -7.665 1.00 92.69 115 ASP A C 1
ATOM 914 O O . ASP A 1 115 ? 9.212 -12.374 -8.174 1.00 92.69 115 ASP A O 1
ATOM 918 N N . GLN 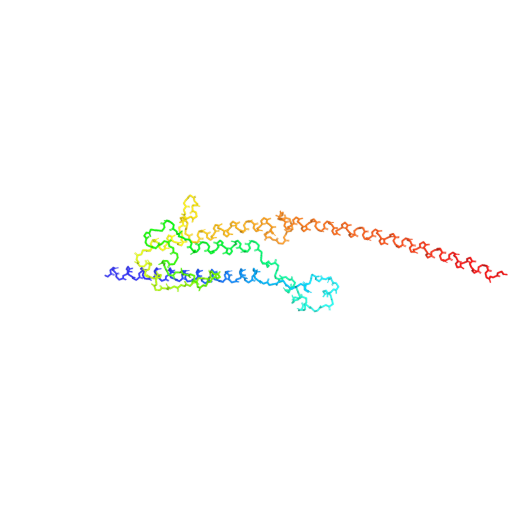A 1 116 ? 8.970 -14.403 -7.261 1.00 89.06 116 GLN A N 1
ATOM 919 C CA . GLN A 1 116 ? 7.509 -14.458 -7.419 1.00 89.06 116 GLN A CA 1
ATOM 920 C C . GLN A 1 116 ? 6.739 -13.466 -6.531 1.00 89.06 116 GLN A C 1
ATOM 922 O O . GLN A 1 116 ? 5.538 -13.266 -6.730 1.00 89.06 116 GLN A O 1
ATOM 927 N N . SER A 1 117 ? 7.400 -12.841 -5.554 1.00 89.44 117 SER A N 1
ATOM 928 C CA . SER A 1 117 ? 6.776 -11.814 -4.721 1.00 89.44 117 SER A CA 1
ATOM 929 C C . SER A 1 117 ? 6.723 -10.461 -5.440 1.00 89.44 117 SER A C 1
ATOM 931 O O . SER A 1 117 ? 5.874 -9.632 -5.127 1.00 89.44 117 SER A O 1
ATOM 933 N N . GLY A 1 118 ? 7.486 -10.292 -6.522 1.00 93.12 118 GLY A N 1
ATOM 934 C CA . GLY A 1 118 ? 7.413 -9.118 -7.388 1.00 93.12 118 GLY A CA 1
ATOM 935 C C . GLY A 1 118 ? 8.525 -8.108 -7.143 1.00 93.12 118 GLY A C 1
ATOM 936 O O . GLY A 1 118 ? 8.449 -7.020 -7.709 1.00 93.12 118 GLY A O 1
ATOM 937 N N . H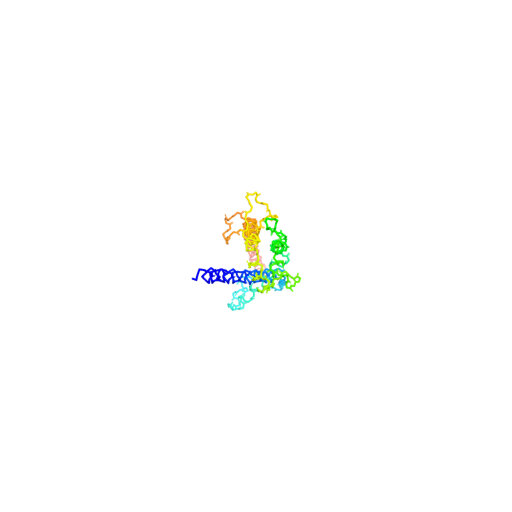IS A 1 119 ? 9.550 -8.461 -6.356 1.00 97.25 119 HIS A N 1
ATOM 938 C CA . HIS A 1 119 ? 10.767 -7.660 -6.243 1.00 97.25 119 HIS A CA 1
ATOM 939 C C . HIS A 1 119 ? 11.453 -7.520 -7.596 1.00 97.25 119 HIS A C 1
ATOM 941 O O . HIS A 1 119 ? 11.398 -8.420 -8.440 1.00 97.25 119 HIS A O 1
ATOM 947 N N . LEU A 1 120 ? 12.160 -6.413 -7.772 1.00 97.75 120 LEU A N 1
ATOM 948 C CA . LEU A 1 120 ? 12.925 -6.100 -8.966 1.00 97.75 120 LEU A CA 1
ATOM 949 C C . LEU A 1 120 ? 14.425 -6.292 -8.726 1.00 97.75 120 LEU A C 1
ATOM 951 O O . LEU A 1 120 ? 14.940 -6.085 -7.625 1.00 97.75 120 LEU A O 1
ATOM 955 N N . LYS A 1 121 ? 15.136 -6.674 -9.784 1.00 97.69 121 LYS A N 1
ATOM 956 C CA . LYS A 1 121 ? 16.600 -6.660 -9.875 1.00 97.69 121 LYS A CA 1
ATOM 957 C C . LYS A 1 121 ? 17.029 -5.874 -11.110 1.00 97.69 121 LYS A C 1
ATOM 959 O O . LYS A 1 121 ? 16.356 -5.934 -12.140 1.00 97.69 121 LYS A O 1
ATOM 964 N N . LEU A 1 122 ? 18.160 -5.184 -11.000 1.00 97.50 122 LEU A N 1
ATOM 965 C CA . LEU A 1 122 ? 18.731 -4.349 -12.053 1.00 97.50 122 LEU A CA 1
ATOM 966 C C . LEU A 1 122 ? 20.011 -4.978 -12.621 1.00 97.50 122 LEU A C 1
ATOM 968 O O . LEU A 1 122 ? 20.935 -5.296 -11.877 1.00 97.50 122 LEU A O 1
ATOM 972 N N . ASP A 1 123 ? 20.066 -5.115 -13.943 1.00 97.56 123 ASP A N 1
ATOM 973 C CA . ASP A 1 123 ? 21.284 -5.345 -14.721 1.00 97.56 123 ASP A CA 1
ATOM 974 C C . ASP A 1 123 ? 21.781 -3.999 -15.272 1.00 97.56 123 ASP A C 1
ATOM 976 O O . ASP A 1 123 ? 21.293 -3.501 -16.290 1.00 97.56 123 ASP A O 1
ATOM 980 N N . GLU A 1 124 ? 22.748 -3.393 -14.578 1.00 94.50 124 GLU A N 1
ATOM 981 C CA . GLU A 1 124 ? 23.288 -2.078 -14.945 1.00 94.50 124 GLU A CA 1
ATOM 982 C C . GLU A 1 124 ? 23.936 -2.068 -16.337 1.00 94.50 124 GLU A C 1
ATOM 984 O O . GLU A 1 124 ? 23.887 -1.050 -17.027 1.00 94.50 124 GLU A O 1
ATOM 989 N N . ASN A 1 125 ? 24.514 -3.186 -16.788 1.00 94.31 125 ASN A N 1
ATOM 990 C CA . ASN A 1 125 ? 25.161 -3.255 -18.099 1.00 94.31 125 ASN A CA 1
ATOM 991 C C . ASN A 1 125 ? 24.121 -3.218 -19.221 1.00 94.31 125 ASN A C 1
ATOM 993 O O . ASN A 1 125 ? 24.291 -2.488 -20.203 1.00 94.31 125 ASN A O 1
ATOM 997 N N . LYS A 1 126 ? 23.018 -3.962 -19.069 1.00 95.31 126 LYS A N 1
ATOM 998 C CA . LYS A 1 126 ? 21.894 -3.897 -20.015 1.00 95.31 126 LYS A CA 1
ATOM 999 C C . LYS A 1 126 ? 21.240 -2.526 -20.022 1.00 95.31 126 LYS A C 1
ATOM 1001 O O . LYS A 1 126 ? 20.957 -2.017 -21.104 1.00 95.31 126 LYS A O 1
ATOM 1006 N N . LEU A 1 127 ? 21.078 -1.909 -18.854 1.00 94.69 127 LEU A N 1
ATOM 1007 C CA . LEU A 1 127 ? 20.535 -0.559 -18.759 1.00 94.69 127 LEU A CA 1
ATOM 1008 C C . LEU A 1 127 ? 21.434 0.459 -19.477 1.00 94.69 127 LEU A C 1
ATOM 1010 O O . LEU A 1 127 ? 20.954 1.208 -20.321 1.00 94.69 127 LEU A O 1
ATOM 1014 N N . ARG A 1 128 ? 22.749 0.443 -19.223 1.00 93.81 128 ARG A N 1
ATOM 1015 C CA . ARG A 1 128 ? 23.723 1.315 -19.912 1.00 93.81 128 ARG A CA 1
ATOM 1016 C C . ARG A 1 128 ? 23.732 1.106 -21.424 1.00 93.81 128 ARG A C 1
ATOM 1018 O O . ARG A 1 128 ? 23.868 2.072 -22.177 1.00 93.81 128 ARG A O 1
ATOM 1025 N N . THR A 1 129 ? 23.562 -0.140 -21.863 1.00 93.62 129 THR A N 1
ATOM 1026 C CA . THR A 1 129 ? 23.452 -0.483 -23.286 1.00 93.62 129 THR A CA 1
ATOM 1027 C C . THR A 1 129 ? 22.173 0.095 -23.888 1.00 93.62 129 THR A C 1
ATOM 1029 O O . THR A 1 129 ? 22.234 0.712 -24.947 1.00 93.62 129 THR A O 1
ATOM 1032 N N . ALA A 1 130 ? 21.033 -0.044 -23.205 1.00 92.75 130 ALA A N 1
ATOM 1033 C CA . ALA A 1 130 ? 19.755 0.500 -23.659 1.00 92.75 130 ALA A CA 1
ATOM 1034 C C . ALA A 1 130 ? 19.768 2.035 -23.721 1.00 92.75 130 ALA A C 1
ATOM 1036 O O . ALA A 1 130 ? 19.347 2.598 -24.726 1.00 92.75 130 ALA A O 1
ATOM 1037 N N . ILE A 1 131 ? 20.326 2.703 -22.703 1.00 90.94 131 ILE A N 1
ATOM 1038 C CA . ILE A 1 131 ? 20.479 4.167 -22.672 1.00 90.94 131 ILE A CA 1
ATOM 1039 C C . ILE A 1 131 ? 21.348 4.648 -23.837 1.00 90.94 131 ILE A C 1
ATOM 1041 O O . ILE A 1 131 ? 21.005 5.620 -24.497 1.00 90.94 131 ILE A O 1
ATOM 1045 N N . SER A 1 132 ? 22.462 3.962 -24.114 1.00 89.94 132 SER A N 1
ATOM 1046 C CA . SER A 1 132 ? 23.344 4.324 -25.232 1.00 89.94 132 SER A CA 1
ATOM 1047 C C . SER A 1 132 ? 22.697 4.091 -26.601 1.00 89.94 132 SER A C 1
ATOM 1049 O O . SER A 1 132 ? 23.018 4.797 -27.553 1.00 89.94 132 SER A O 1
ATOM 1051 N N . ALA A 1 133 ? 21.835 3.077 -26.719 1.00 91.12 133 ALA A N 1
ATOM 1052 C CA . ALA A 1 133 ? 21.227 2.684 -27.985 1.00 91.12 133 ALA A CA 1
ATOM 1053 C C . ALA A 1 133 ? 19.980 3.511 -28.329 1.00 91.12 133 ALA A C 1
ATOM 1055 O O . ALA A 1 133 ? 19.858 3.991 -29.452 1.00 91.12 133 ALA A O 1
ATOM 1056 N N . GLU A 1 134 ? 19.042 3.640 -27.387 1.00 90.56 134 GLU A N 1
ATOM 1057 C CA . GLU A 1 134 ? 17.725 4.257 -27.589 1.00 90.56 134 GLU A CA 1
ATOM 1058 C C . GLU A 1 134 ? 17.315 5.029 -26.307 1.00 90.56 134 GLU A C 1
ATOM 1060 O O . GLU A 1 134 ? 16.423 4.590 -25.574 1.00 90.56 134 GLU A O 1
ATOM 1065 N N . PRO A 1 135 ? 17.963 6.173 -25.995 1.00 88.25 135 PRO A N 1
ATOM 1066 C CA . PRO A 1 135 ? 17.728 6.922 -24.752 1.00 88.25 135 PRO A CA 1
ATOM 1067 C C . PRO A 1 135 ? 16.284 7.422 -24.619 1.00 88.25 135 PRO A C 1
ATOM 1069 O O . PRO A 1 135 ? 15.712 7.371 -23.530 1.00 88.25 135 PRO A O 1
ATOM 1072 N N . ASP A 1 136 ? 15.663 7.830 -25.729 1.00 88.00 136 ASP A N 1
ATOM 1073 C CA . ASP A 1 136 ? 14.263 8.266 -25.752 1.00 88.00 136 ASP A CA 1
ATOM 1074 C C . ASP A 1 136 ? 13.309 7.138 -25.347 1.00 88.00 136 ASP A C 1
ATOM 1076 O O . ASP A 1 136 ? 12.347 7.379 -24.622 1.00 88.00 136 ASP A O 1
ATOM 1080 N N . ALA A 1 137 ? 13.596 5.893 -25.744 1.00 90.75 137 ALA A N 1
ATOM 1081 C CA . ALA A 1 137 ? 12.794 4.736 -25.354 1.00 90.75 137 ALA A CA 1
ATOM 1082 C C . ALA A 1 137 ? 12.916 4.446 -23.852 1.00 90.75 137 ALA A C 1
ATOM 1084 O O . ALA A 1 137 ? 11.915 4.164 -23.195 1.00 90.75 137 ALA A O 1
ATOM 1085 N N . VAL A 1 138 ? 14.121 4.578 -23.283 1.00 91.56 138 VAL A N 1
ATOM 1086 C CA . VAL A 1 138 ? 14.326 4.449 -21.831 1.00 91.56 138 VAL A CA 1
ATOM 1087 C C . VAL A 1 138 ? 13.552 5.535 -21.080 1.00 91.56 138 VAL A C 1
ATOM 1089 O O . VAL A 1 138 ? 12.836 5.216 -20.132 1.00 91.56 138 VAL A O 1
ATOM 1092 N N . ASN A 1 139 ? 13.628 6.792 -21.523 1.00 89.56 139 ASN A N 1
ATOM 1093 C CA . ASN A 1 139 ? 12.874 7.892 -20.917 1.00 89.56 139 ASN A CA 1
ATOM 1094 C C . ASN A 1 139 ? 11.359 7.655 -20.996 1.00 89.56 139 ASN A C 1
ATOM 1096 O O . ASN A 1 139 ? 10.667 7.768 -19.987 1.00 89.56 139 ASN A O 1
ATOM 1100 N N . GLN A 1 140 ? 10.850 7.248 -22.161 1.00 91.69 140 GLN A N 1
ATOM 1101 C CA . GLN A 1 140 ? 9.433 6.931 -22.369 1.00 91.69 140 GLN A CA 1
ATOM 1102 C C . GLN A 1 140 ? 8.942 5.828 -21.421 1.00 91.69 140 GLN A C 1
ATOM 1104 O O . GLN A 1 140 ? 7.910 5.988 -20.772 1.00 91.69 140 GLN A O 1
ATOM 1109 N N . ILE A 1 141 ? 9.717 4.745 -21.262 1.00 93.75 141 ILE A N 1
ATOM 1110 C CA . ILE A 1 141 ? 9.373 3.650 -20.343 1.00 93.75 141 ILE A CA 1
ATOM 1111 C C . ILE A 1 141 ? 9.171 4.157 -18.912 1.00 93.75 141 ILE A C 1
ATOM 1113 O O . ILE A 1 141 ? 8.285 3.666 -18.215 1.00 93.75 141 ILE A O 1
ATOM 1117 N N . PHE A 1 142 ? 9.980 5.108 -18.447 1.00 91.38 142 PHE A N 1
ATOM 1118 C CA . PHE A 1 142 ? 9.898 5.577 -17.066 1.00 91.38 142 PHE A CA 1
ATOM 1119 C C . PHE A 1 142 ? 8.902 6.709 -16.861 1.00 91.38 142 PHE A C 1
ATOM 1121 O O . PHE A 1 142 ? 8.117 6.639 -15.917 1.00 91.38 142 PHE A O 1
ATOM 1128 N N . SER A 1 143 ? 8.946 7.743 -17.695 1.00 89.19 143 SER A N 1
ATOM 1129 C CA . SER A 1 143 ? 8.355 9.044 -17.375 1.00 89.19 143 SER A CA 1
ATOM 1130 C C . SER A 1 143 ? 7.370 9.566 -18.411 1.00 89.19 143 SER A C 1
ATOM 1132 O O . SER A 1 143 ? 6.988 10.729 -18.313 1.00 89.19 143 SER A O 1
ATOM 1134 N N . HIS A 1 144 ? 6.984 8.776 -19.418 1.00 91.94 144 HIS A N 1
ATOM 1135 C CA . HIS A 1 144 ? 5.946 9.236 -20.334 1.00 91.94 144 HIS A CA 1
ATOM 1136 C C . HIS A 1 144 ? 4.617 9.428 -19.600 1.00 91.94 144 HIS A C 1
ATOM 1138 O O . HIS A 1 144 ? 4.219 8.597 -18.780 1.00 91.94 144 HIS A O 1
ATOM 1144 N N . THR A 1 145 ? 3.936 10.512 -19.931 1.00 91.44 145 THR A N 1
ATOM 1145 C CA . THR A 1 145 ? 2.553 10.763 -19.550 1.00 91.44 145 THR A CA 1
ATOM 1146 C C . THR A 1 145 ? 1.803 10.987 -20.843 1.00 91.44 145 THR A C 1
ATOM 1148 O O . THR A 1 145 ? 2.174 11.866 -21.619 1.00 91.44 145 THR A O 1
ATOM 1151 N N . ASP A 1 146 ? 0.823 10.133 -21.079 1.00 90.75 146 ASP A N 1
ATOM 1152 C CA . ASP A 1 146 ? -0.079 10.205 -22.210 1.00 90.75 146 ASP A CA 1
ATOM 1153 C C . ASP A 1 146 ? -1.143 11.277 -21.948 1.00 90.75 146 ASP A C 1
ATOM 1155 O O . ASP A 1 146 ? -1.689 11.359 -20.846 1.00 90.75 146 ASP A O 1
ATOM 1159 N N . ASP A 1 147 ? -1.432 12.103 -22.953 1.00 87.62 147 ASP A N 1
ATOM 1160 C CA . ASP A 1 147 ? -2.364 13.230 -22.816 1.00 87.62 147 ASP A CA 1
ATOM 1161 C C . ASP A 1 147 ? -3.826 12.769 -22.642 1.00 87.62 147 ASP A C 1
ATOM 1163 O O . ASP A 1 147 ? -4.646 13.513 -22.099 1.00 87.62 147 ASP A O 1
ATOM 1167 N N . ASP A 1 148 ? -4.145 11.541 -23.067 1.00 88.25 148 ASP A N 1
ATOM 1168 C CA . ASP A 1 148 ? -5.473 10.925 -22.969 1.00 88.25 148 ASP A CA 1
ATOM 1169 C C . ASP A 1 148 ? -5.608 9.997 -21.737 1.00 88.25 148 ASP A C 1
ATOM 1171 O O . ASP A 1 148 ? -6.576 9.234 -21.628 1.00 88.25 148 ASP A O 1
ATOM 1175 N N . ASP A 1 149 ? -4.655 10.046 -20.793 1.00 80.69 149 ASP A N 1
ATOM 1176 C CA . ASP A 1 149 ? -4.573 9.176 -19.607 1.00 80.69 149 ASP A CA 1
ATOM 1177 C C . ASP A 1 149 ? -4.591 7.665 -19.955 1.00 80.69 149 ASP A C 1
ATOM 1179 O O . ASP A 1 149 ? -5.060 6.816 -19.174 1.00 80.69 149 ASP A O 1
ATOM 1183 N N . ASN A 1 150 ? -4.083 7.270 -21.132 1.00 90.62 150 ASN A N 1
ATOM 1184 C CA . ASN A 1 150 ? -4.018 5.861 -21.499 1.00 90.62 150 ASN A CA 1
ATOM 1185 C C . ASN A 1 150 ? -2.945 5.125 -20.681 1.00 90.62 150 ASN A C 1
ATOM 1187 O O . ASN A 1 150 ? -1.744 5.193 -20.950 1.00 90.62 150 ASN A O 1
ATOM 1191 N N . TYR A 1 151 ? -3.390 4.294 -19.733 1.00 91.00 151 TYR A N 1
ATOM 1192 C CA . TYR A 1 151 ? -2.509 3.452 -18.913 1.00 91.00 151 TYR A CA 1
ATOM 1193 C C . TYR A 1 151 ? -1.491 2.647 -19.741 1.00 91.00 151 TYR A C 1
ATOM 1195 O O . TYR A 1 151 ? -0.352 2.467 -19.304 1.00 91.00 151 TYR A O 1
ATOM 1203 N N . GLY A 1 152 ? -1.889 2.135 -20.912 1.00 91.62 152 GLY A N 1
ATOM 1204 C CA . GLY A 1 152 ? -1.024 1.326 -21.775 1.00 91.62 152 GLY A CA 1
ATOM 1205 C C . GLY A 1 152 ? 0.172 2.097 -22.331 1.00 91.62 152 GLY A C 1
ATOM 1206 O O . GLY A 1 152 ? 1.234 1.505 -22.525 1.00 91.62 152 GLY A O 1
ATOM 1207 N N . ASP A 1 153 ? 0.030 3.407 -22.487 1.00 93.00 153 ASP A N 1
ATOM 1208 C CA . ASP A 1 153 ? 1.055 4.285 -23.041 1.00 93.00 153 ASP A CA 1
ATOM 1209 C C . ASP A 1 153 ? 1.832 5.014 -21.944 1.00 93.00 153 ASP A C 1
ATOM 1211 O O . ASP A 1 153 ? 3.022 5.243 -22.111 1.00 93.00 153 ASP A O 1
ATOM 1215 N N . ASN A 1 154 ? 1.236 5.232 -20.769 1.00 93.38 154 ASN A N 1
ATOM 1216 C CA . ASN A 1 154 ? 1.930 5.812 -19.620 1.00 93.38 154 ASN A CA 1
ATOM 1217 C C . ASN A 1 154 ? 3.208 5.049 -19.234 1.00 93.38 154 ASN A C 1
ATOM 1219 O O . ASN A 1 154 ? 3.237 3.817 -19.153 1.00 93.38 154 ASN A O 1
ATOM 1223 N N . GLY A 1 155 ? 4.253 5.805 -18.907 1.00 93.12 155 GLY A N 1
ATOM 1224 C CA . GLY A 1 155 ? 5.472 5.298 -18.300 1.00 93.12 155 GLY A CA 1
ATOM 1225 C C . GLY A 1 155 ? 5.227 4.769 -16.885 1.00 93.12 155 GLY A C 1
ATOM 1226 O O . GLY A 1 155 ? 4.222 5.058 -16.231 1.00 93.12 155 GLY A O 1
ATOM 1227 N N . VAL A 1 156 ? 6.167 3.975 -16.382 1.00 94.25 156 VAL A N 1
ATOM 1228 C CA . VAL A 1 156 ? 6.049 3.270 -15.098 1.00 94.25 156 VAL A CA 1
ATOM 1229 C C . VAL A 1 156 ? 5.840 4.225 -13.922 1.00 94.25 156 VAL A C 1
ATOM 1231 O O . VAL A 1 156 ? 5.012 3.940 -13.057 1.00 94.25 156 VAL A O 1
ATOM 1234 N N . ALA A 1 157 ? 6.551 5.356 -13.874 1.00 92.25 157 ALA A N 1
ATOM 1235 C CA . ALA A 1 157 ? 6.414 6.319 -12.783 1.00 92.25 157 ALA A CA 1
ATOM 1236 C C . ALA A 1 157 ? 5.014 6.947 -12.766 1.00 92.25 157 ALA A C 1
ATOM 1238 O O . ALA A 1 157 ? 4.386 7.010 -11.710 1.00 92.25 157 ALA A O 1
ATOM 1239 N N . THR A 1 158 ? 4.498 7.324 -13.937 1.00 92.56 158 THR A N 1
ATOM 1240 C CA . THR A 1 158 ? 3.148 7.875 -14.111 1.00 92.56 158 THR A CA 1
ATOM 1241 C C . THR A 1 158 ? 2.084 6.854 -13.710 1.00 92.56 158 THR A C 1
ATOM 1243 O O . THR A 1 158 ? 1.227 7.147 -12.877 1.00 92.56 158 THR A O 1
ATOM 1246 N N . ARG A 1 159 ? 2.202 5.603 -14.180 1.00 94.62 159 ARG A N 1
ATOM 1247 C CA . ARG A 1 159 ? 1.306 4.501 -13.783 1.00 94.62 159 ARG A CA 1
ATOM 1248 C C . ARG A 1 159 ? 1.262 4.303 -12.274 1.00 94.62 159 ARG A C 1
ATOM 1250 O O . ARG A 1 159 ? 0.180 4.141 -11.709 1.00 94.62 159 ARG A O 1
ATOM 1257 N N . LEU A 1 160 ? 2.427 4.278 -11.626 1.00 94.62 160 LEU A N 1
ATOM 1258 C CA . LEU A 1 160 ? 2.519 4.123 -10.177 1.00 94.62 160 LEU A CA 1
ATOM 1259 C C . LEU A 1 160 ? 1.882 5.318 -9.466 1.00 94.62 160 LEU A C 1
ATOM 1261 O O . LEU A 1 160 ? 1.054 5.112 -8.584 1.00 94.62 160 LEU A O 1
ATOM 1265 N N . ALA A 1 161 ? 2.205 6.547 -9.870 1.00 92.12 161 ALA A N 1
ATOM 1266 C CA . ALA A 1 161 ? 1.656 7.757 -9.265 1.00 92.12 161 ALA A CA 1
ATOM 1267 C C . ALA A 1 161 ? 0.122 7.799 -9.347 1.00 92.12 161 ALA A C 1
ATOM 1269 O O . ALA A 1 161 ? -0.547 8.005 -8.335 1.00 92.12 161 ALA A O 1
ATOM 1270 N N . GLU A 1 162 ? -0.450 7.526 -10.519 1.00 92.62 162 GLU A N 1
ATOM 1271 C CA . GLU A 1 162 ? -1.899 7.526 -10.721 1.00 92.62 162 GLU A CA 1
ATOM 1272 C C . GLU A 1 162 ? -2.603 6.415 -9.942 1.00 92.62 162 GLU A C 1
ATOM 1274 O O . GLU A 1 162 ? -3.619 6.655 -9.284 1.00 92.62 162 GLU A O 1
ATOM 1279 N N . ARG A 1 163 ? -2.093 5.178 -10.018 1.00 93.56 163 ARG A N 1
ATOM 1280 C CA . ARG A 1 163 ? -2.718 4.024 -9.357 1.00 93.56 163 ARG A CA 1
ATOM 1281 C C . ARG A 1 163 ? -2.632 4.161 -7.846 1.00 93.56 163 ARG A C 1
ATOM 1283 O O . ARG A 1 163 ? -3.653 4.051 -7.170 1.00 93.56 163 ARG A O 1
ATOM 1290 N N . LEU A 1 164 ? -1.444 4.454 -7.322 1.00 93.62 164 LEU A N 1
ATOM 1291 C CA . LEU A 1 164 ? -1.241 4.637 -5.888 1.00 93.62 164 LEU A CA 1
ATOM 1292 C C . LEU A 1 164 ? -1.988 5.868 -5.374 1.00 93.62 164 LEU A C 1
ATOM 1294 O O . LEU A 1 164 ? -2.583 5.794 -4.304 1.00 93.62 164 LEU A O 1
ATOM 1298 N N . GLY A 1 165 ? -2.055 6.952 -6.152 1.00 91.69 165 GLY A N 1
ATOM 1299 C CA . GLY A 1 165 ? -2.876 8.121 -5.838 1.00 91.69 165 GLY A CA 1
ATOM 1300 C C . GLY A 1 165 ? -4.362 7.774 -5.718 1.00 91.69 165 GLY A C 1
ATOM 1301 O O . GLY A 1 165 ? -4.991 8.079 -4.706 1.00 91.69 165 GLY A O 1
ATOM 1302 N N . LYS A 1 166 ? -4.920 7.035 -6.686 1.00 93.12 166 LYS A N 1
ATOM 1303 C CA . LYS A 1 166 ? -6.315 6.551 -6.633 1.00 93.12 166 LYS A CA 1
ATOM 1304 C C . LYS A 1 166 ? -6.563 5.636 -5.428 1.00 93.12 166 LYS A C 1
ATOM 1306 O O . LYS A 1 166 ? -7.599 5.752 -4.771 1.00 93.12 166 LYS A O 1
ATOM 1311 N N . ARG A 1 167 ? -5.619 4.746 -5.099 1.00 93.25 167 ARG A N 1
ATOM 1312 C CA . ARG A 1 167 ? -5.700 3.903 -3.891 1.00 93.25 167 ARG A CA 1
ATOM 1313 C C . ARG A 1 167 ? -5.641 4.727 -2.615 1.00 93.25 167 ARG A C 1
ATOM 1315 O O . ARG A 1 167 ? -6.399 4.435 -1.696 1.00 93.25 167 ARG A O 1
ATOM 1322 N N . MET A 1 168 ? -4.800 5.755 -2.576 1.00 90.50 168 MET A N 1
ATOM 1323 C CA . MET A 1 168 ? -4.687 6.666 -1.443 1.00 90.50 168 MET A CA 1
ATOM 1324 C C . MET A 1 168 ? -5.987 7.440 -1.213 1.00 90.50 168 MET A C 1
ATOM 1326 O O . MET A 1 168 ? -6.451 7.516 -0.081 1.00 90.50 168 MET A O 1
ATOM 1330 N N . GLU A 1 169 ? -6.631 7.946 -2.267 1.00 90.62 169 GLU A N 1
ATOM 1331 C CA . GLU A 1 169 ? -7.931 8.618 -2.136 1.00 90.62 169 GLU A CA 1
ATOM 1332 C C . GLU A 1 169 ? -9.037 7.656 -1.679 1.00 90.62 169 GLU A C 1
ATOM 1334 O O . GLU A 1 169 ? -9.850 7.998 -0.818 1.00 90.62 169 GLU A O 1
ATOM 1339 N N . SER A 1 170 ? -9.040 6.416 -2.177 1.00 91.50 170 SER A N 1
ATOM 1340 C CA . SER A 1 170 ? -9.973 5.392 -1.693 1.00 91.50 170 SER A CA 1
ATOM 1341 C C . SER A 1 170 ? -9.735 5.053 -0.218 1.00 91.50 170 SER A C 1
ATOM 1343 O O . SER A 1 170 ? -10.690 4.952 0.551 1.00 91.50 170 SER A O 1
ATOM 1345 N N . LEU A 1 171 ? -8.470 4.912 0.185 1.00 90.25 171 LEU A N 1
ATOM 1346 C CA . LEU A 1 171 ? -8.078 4.686 1.575 1.00 90.25 171 LEU A CA 1
ATOM 1347 C C . LEU A 1 171 ? -8.484 5.858 2.464 1.00 90.25 171 LEU A C 1
ATOM 1349 O O . LEU A 1 171 ? -9.044 5.634 3.528 1.00 90.25 171 LEU A O 1
ATOM 1353 N N . LYS A 1 172 ? -8.284 7.098 2.015 1.00 88.94 172 LYS A N 1
ATOM 1354 C CA . LYS A 1 172 ? -8.732 8.306 2.716 1.00 88.94 172 LYS A CA 1
ATOM 1355 C C . LYS A 1 172 ? -10.243 8.308 2.926 1.00 88.94 172 LYS A C 1
ATOM 1357 O O . LYS A 1 172 ? -10.698 8.631 4.017 1.00 88.94 172 LYS A O 1
ATOM 1362 N N . SER A 1 173 ? -11.026 7.953 1.907 1.00 89.56 173 SER A N 1
ATOM 1363 C CA . SER A 1 173 ? -12.487 7.881 2.040 1.00 89.56 173 SER A CA 1
ATOM 1364 C C . SER A 1 173 ? -12.915 6.826 3.066 1.00 89.56 173 SER A C 1
ATOM 1366 O O . SER A 1 173 ? -13.862 7.036 3.824 1.00 89.56 173 SER A O 1
ATOM 1368 N N . HIS A 1 174 ? -12.211 5.695 3.104 1.00 90.12 174 HIS A N 1
ATOM 1369 C CA . HIS A 1 174 ? -12.534 4.589 3.996 1.00 90.12 174 HIS A CA 1
ATOM 1370 C C . HIS A 1 174 ? -12.055 4.833 5.435 1.00 90.12 174 HIS A C 1
ATOM 1372 O O . HIS A 1 174 ? -12.851 4.802 6.371 1.00 90.12 174 HIS A O 1
ATOM 1378 N N . ALA A 1 175 ? -10.764 5.103 5.610 1.00 87.62 175 ALA A N 1
ATOM 1379 C CA . ALA A 1 175 ? -10.086 5.150 6.901 1.00 87.62 175 ALA A CA 1
ATOM 1380 C C . ALA A 1 175 ? -9.844 6.559 7.444 1.00 87.62 175 ALA A C 1
ATOM 1382 O O . ALA A 1 175 ? -9.508 6.695 8.620 1.00 87.62 175 ALA A O 1
ATOM 1383 N N . GLY A 1 176 ? -10.000 7.587 6.610 1.00 86.94 176 GLY A N 1
ATOM 1384 C CA . GLY A 1 176 ? -9.651 8.945 6.983 1.00 86.94 176 GLY A CA 1
ATOM 1385 C C . GLY A 1 176 ? -8.195 9.292 6.698 1.00 86.94 176 GLY A C 1
ATOM 1386 O O . GLY A 1 176 ? -7.377 8.444 6.344 1.00 86.94 176 GLY A O 1
ATOM 1387 N N . MET A 1 177 ? -7.866 10.576 6.822 1.00 74.56 177 MET A N 1
ATOM 1388 C CA . MET A 1 177 ? -6.493 11.086 6.650 1.00 74.56 177 MET A CA 1
ATOM 1389 C C . MET A 1 177 ? -5.808 11.392 7.980 1.00 74.56 177 MET A C 1
ATOM 1391 O O . MET A 1 177 ? -4.591 11.545 8.044 1.00 74.56 177 MET A O 1
ATOM 1395 N N . THR A 1 178 ? -6.590 11.523 9.046 1.00 67.44 178 THR A N 1
ATOM 1396 C CA . THR A 1 178 ? -6.103 11.896 10.371 1.00 67.44 178 THR A CA 1
ATOM 1397 C C . THR A 1 178 ? -6.843 11.070 11.409 1.00 67.44 178 THR A C 1
ATOM 1399 O O . THR A 1 178 ? -7.917 10.551 11.137 1.00 67.44 178 THR A O 1
ATOM 1402 N N . ALA A 1 179 ? -6.339 11.021 12.639 1.00 61.69 179 ALA A N 1
ATOM 1403 C CA . ALA A 1 179 ? -7.099 10.453 13.754 1.00 61.69 179 ALA A CA 1
ATOM 1404 C C . ALA A 1 179 ? -8.343 11.295 14.139 1.00 61.69 179 ALA A C 1
ATOM 1406 O O . ALA A 1 179 ? -8.985 11.023 15.155 1.00 61.69 179 ALA A O 1
ATOM 1407 N N . ASN A 1 180 ? -8.664 12.351 13.379 1.00 62.50 180 ASN A N 1
ATOM 1408 C CA . ASN A 1 180 ? -9.812 13.205 13.629 1.00 62.50 180 ASN A CA 1
ATOM 1409 C C . ASN A 1 180 ? -11.097 12.534 13.135 1.00 62.50 180 ASN A C 1
ATOM 1411 O O . ASN A 1 180 ? -11.313 12.371 11.939 1.00 62.50 180 ASN A O 1
ATOM 1415 N N . LYS A 1 181 ? -11.984 12.225 14.078 1.00 58.69 181 LYS A N 1
ATOM 1416 C CA . LYS A 1 181 ? -13.270 11.556 13.838 1.00 58.69 181 LYS A CA 1
ATOM 1417 C C . LYS A 1 181 ? -14.205 12.348 12.919 1.00 58.69 181 LYS A C 1
ATOM 1419 O O . LYS A 1 181 ? -14.998 11.761 12.192 1.00 58.69 181 LYS A O 1
ATOM 1424 N N . SER A 1 182 ? -14.046 13.672 12.883 1.00 64.44 182 SER A N 1
ATOM 1425 C CA . SER A 1 182 ? -14.844 14.573 12.047 1.00 64.44 182 SER A CA 1
ATOM 1426 C C . SER A 1 182 ? -14.475 14.536 10.561 1.00 64.44 182 SER A C 1
ATOM 1428 O O . SER A 1 182 ? -15.034 15.309 9.781 1.00 64.44 182 SER A O 1
ATOM 1430 N N . ASP A 1 183 ? -13.537 13.683 10.140 1.00 72.50 183 ASP A N 1
ATOM 1431 C CA . ASP A 1 183 ? -13.117 13.584 8.739 1.00 72.50 183 ASP A CA 1
ATOM 1432 C C . ASP A 1 183 ? -14.142 12.893 7.822 1.00 72.50 183 ASP A C 1
ATOM 1434 O O . ASP A 1 183 ? -13.962 12.847 6.605 1.00 72.50 183 ASP A O 1
ATOM 1438 N N . ARG A 1 184 ? -15.268 12.438 8.398 1.00 80.75 184 ARG A N 1
ATOM 1439 C CA . ARG A 1 184 ? -16.423 11.836 7.709 1.00 80.75 184 ARG A CA 1
ATOM 1440 C C . ARG A 1 184 ? -16.079 10.569 6.919 1.00 80.75 184 ARG A C 1
ATOM 1442 O O . ARG A 1 184 ? -16.910 10.145 6.099 1.00 80.75 184 ARG A O 1
ATOM 1449 N N . SER A 1 185 ? -14.923 9.962 7.181 1.00 91.12 185 SER A N 1
ATOM 1450 C CA . SER A 1 185 ? -14.563 8.646 6.662 1.00 91.12 185 SER A CA 1
ATOM 1451 C C . SER A 1 185 ? -15.546 7.573 7.131 1.00 91.12 185 SER A C 1
ATOM 1453 O O . SER A 1 185 ? -16.333 7.774 8.065 1.00 91.12 185 SER A O 1
ATOM 1455 N N . GLU A 1 186 ? -15.549 6.426 6.460 1.00 90.44 186 GLU A N 1
ATOM 1456 C CA . GLU A 1 186 ? -16.398 5.297 6.851 1.00 90.44 186 GLU A CA 1
ATOM 1457 C C . GLU A 1 186 ? -16.057 4.804 8.262 1.00 90.44 186 GLU A C 1
ATOM 1459 O O . GLU A 1 186 ? -16.958 4.658 9.092 1.00 90.44 186 GLU A O 1
ATOM 1464 N N . LEU A 1 187 ? -14.765 4.635 8.565 1.00 90.12 187 LEU A N 1
ATOM 1465 C CA . LEU A 1 187 ? -14.312 4.254 9.902 1.00 90.12 187 LEU A CA 1
ATOM 1466 C C . LEU A 1 187 ? -14.590 5.353 10.934 1.00 90.12 187 LEU A C 1
ATOM 1468 O O . LEU A 1 187 ? -15.025 5.033 12.039 1.00 90.12 187 LEU A O 1
ATOM 1472 N N . GLY A 1 188 ? -14.428 6.633 10.582 1.00 89.81 188 GLY A N 1
ATOM 1473 C CA . GLY A 1 188 ? -14.766 7.759 11.460 1.00 89.81 188 GLY A CA 1
ATOM 1474 C C . GLY A 1 188 ? -16.235 7.744 11.895 1.00 89.81 188 GLY A C 1
ATOM 1475 O O . GLY A 1 188 ? -16.534 7.754 13.089 1.00 89.81 188 GLY A O 1
ATOM 1476 N N . LYS A 1 189 ? -17.163 7.602 10.939 1.00 90.31 189 LYS A N 1
ATOM 1477 C CA . LYS A 1 189 ? -18.607 7.476 11.224 1.00 90.31 189 LYS A CA 1
ATOM 1478 C C . LYS A 1 189 ? -18.932 6.238 12.058 1.00 90.31 189 LYS A C 1
ATOM 1480 O O . LYS A 1 189 ? -19.814 6.279 12.917 1.00 90.31 189 LYS A O 1
ATOM 1485 N N . LEU A 1 190 ? -18.243 5.126 11.801 1.00 91.88 190 LEU A N 1
ATOM 1486 C CA . LEU A 1 190 ? -18.431 3.893 12.560 1.00 91.88 190 LEU A CA 1
ATOM 1487 C C . LEU A 1 190 ? -17.991 4.068 14.021 1.00 91.88 190 LEU A C 1
ATOM 1489 O O . LEU A 1 190 ? -18.711 3.646 14.927 1.00 91.88 190 LEU A O 1
ATOM 1493 N N . ILE A 1 191 ? -16.862 4.744 14.252 1.00 89.88 191 ILE A N 1
ATOM 1494 C CA . ILE A 1 191 ? -16.385 5.105 15.592 1.00 89.88 191 ILE A CA 1
ATOM 1495 C C . ILE A 1 191 ? -17.422 5.979 16.304 1.00 89.88 191 ILE A C 1
ATOM 1497 O O . ILE A 1 191 ? -17.823 5.639 17.413 1.00 89.88 191 ILE A O 1
ATOM 1501 N N . GLU A 1 192 ? -17.916 7.046 15.670 1.00 90.38 192 GLU A N 1
ATOM 1502 C CA . GLU A 1 192 ? -18.947 7.917 16.262 1.00 90.38 192 GLU A CA 1
ATOM 1503 C C . GLU A 1 192 ? -20.217 7.139 16.646 1.00 90.38 192 GLU A C 1
ATOM 1505 O O . GLU A 1 192 ? -20.776 7.325 17.731 1.00 90.38 192 GLU A O 1
ATOM 1510 N N . SER A 1 193 ? -20.655 6.218 15.783 1.00 93.06 193 SER A N 1
ATOM 1511 C CA . SER A 1 193 ? -21.791 5.335 16.063 1.00 93.06 193 SER A CA 1
ATOM 1512 C C . SER A 1 193 ? -21.539 4.449 17.287 1.00 93.06 193 SER A C 1
ATOM 1514 O O . SER A 1 193 ? -22.406 4.346 18.159 1.00 93.06 193 SER A O 1
ATOM 1516 N N . TYR A 1 194 ? -20.360 3.830 17.391 1.00 93.50 194 TYR A N 1
ATOM 1517 C CA . TYR A 1 194 ? -20.017 3.010 18.554 1.00 93.50 194 TYR A CA 1
ATOM 1518 C C . TYR A 1 194 ? -19.892 3.828 19.839 1.00 93.50 194 TYR A C 1
ATOM 1520 O O . TYR A 1 194 ? -20.312 3.361 20.896 1.00 93.50 194 TYR A O 1
ATOM 1528 N N . GLU A 1 195 ? -19.382 5.057 19.774 1.00 91.69 195 GLU A N 1
ATOM 1529 C CA . GLU A 1 195 ? -19.319 5.944 20.938 1.00 91.69 195 GLU A CA 1
ATOM 1530 C C . GLU A 1 195 ? -20.709 6.325 21.442 1.00 91.69 195 GLU A C 1
ATOM 1532 O O . GLU A 1 195 ? -20.949 6.314 22.653 1.00 91.69 195 GLU A O 1
ATOM 1537 N N . LYS A 1 196 ? -21.649 6.581 20.526 1.00 95.19 196 LYS A N 1
ATOM 1538 C CA . LYS A 1 196 ? -23.049 6.813 20.886 1.00 95.19 196 LYS A CA 1
ATOM 1539 C C . LYS A 1 196 ? -23.663 5.586 21.560 1.00 95.19 196 LYS A C 1
ATOM 1541 O O . LYS A 1 196 ? -24.203 5.711 22.655 1.00 95.19 196 LYS A O 1
ATOM 1546 N N . GLN A 1 197 ? -23.510 4.402 20.965 1.00 96.44 197 GLN A N 1
ATOM 1547 C CA . GLN A 1 197 ? -24.004 3.153 21.561 1.00 96.44 197 GLN A CA 1
ATOM 1548 C C . GLN A 1 197 ? -23.407 2.915 22.953 1.00 96.44 197 GLN A C 1
ATOM 1550 O O . GLN A 1 197 ? -24.115 2.552 23.890 1.00 96.44 197 GLN A O 1
ATOM 1555 N N . MET A 1 198 ? -22.110 3.173 23.116 1.00 94.19 198 MET A N 1
ATOM 1556 C CA . MET A 1 198 ? -21.431 3.050 24.401 1.00 94.19 198 MET A CA 1
ATOM 1557 C C . MET A 1 198 ? -21.973 4.042 25.437 1.00 94.19 198 MET A C 1
ATOM 1559 O O . MET A 1 198 ? -22.122 3.682 26.604 1.00 94.19 198 MET A O 1
ATOM 1563 N N . SER A 1 199 ? -22.274 5.280 25.036 1.00 96.38 199 SER A N 1
ATOM 1564 C CA . SER A 1 199 ? -22.914 6.269 25.910 1.00 96.38 199 SER A CA 1
ATOM 1565 C C . SER A 1 199 ? -24.304 5.811 26.356 1.00 96.38 199 SER A C 1
ATOM 1567 O O . SER A 1 199 ? -24.606 5.856 27.549 1.00 96.38 199 SER A O 1
ATOM 1569 N N . ASP A 1 200 ? -25.125 5.323 25.427 1.00 96.94 200 ASP A N 1
ATOM 1570 C CA . ASP A 1 200 ? -26.487 4.866 25.718 1.00 96.94 200 ASP A CA 1
ATOM 1571 C C . ASP A 1 200 ? -26.471 3.675 26.695 1.00 96.94 200 ASP A C 1
ATOM 1573 O O . ASP A 1 200 ? -27.211 3.652 27.682 1.00 96.94 200 ASP A O 1
ATOM 1577 N N . ILE A 1 201 ? -25.553 2.722 26.489 1.00 96.44 201 ILE A N 1
ATOM 1578 C CA . ILE A 1 201 ? -25.344 1.588 27.402 1.00 96.44 201 ILE A CA 1
ATOM 1579 C C . ILE A 1 201 ? -24.904 2.071 28.789 1.00 96.44 201 ILE A C 1
ATOM 1581 O O . ILE A 1 201 ? -25.436 1.596 29.791 1.00 96.44 201 ILE A O 1
ATOM 1585 N N . LYS A 1 202 ? -23.979 3.036 28.879 1.00 94.25 202 LYS A N 1
ATOM 1586 C CA . LYS A 1 202 ? -23.546 3.596 30.172 1.00 94.25 202 LYS A CA 1
ATOM 1587 C C . LYS A 1 202 ? -24.712 4.224 30.937 1.00 94.25 202 LYS A C 1
ATOM 1589 O O . LYS A 1 202 ? -24.858 3.968 32.129 1.00 94.25 202 LYS A O 1
ATOM 1594 N N . GLN A 1 203 ? -25.571 4.988 30.264 1.00 96.56 203 GLN A N 1
ATOM 1595 C CA . GLN A 1 203 ? -26.756 5.586 30.891 1.00 96.56 203 GLN A CA 1
ATOM 1596 C C . GLN A 1 203 ? -27.749 4.528 31.386 1.00 96.56 203 GLN A C 1
ATOM 1598 O O . GLN A 1 203 ? -28.308 4.657 32.482 1.00 96.56 203 GLN A O 1
ATOM 1603 N N . LEU A 1 204 ? -27.947 3.461 30.607 1.00 96.06 204 LEU A N 1
ATOM 1604 C CA . LEU A 1 204 ? -28.773 2.328 31.012 1.00 96.06 204 LEU A CA 1
ATOM 1605 C C . LEU A 1 204 ? -28.195 1.627 32.250 1.00 96.06 204 LEU A C 1
ATOM 1607 O O . LEU A 1 204 ? -28.935 1.373 33.201 1.00 96.06 204 LEU A O 1
ATOM 1611 N N . MET A 1 205 ? -26.884 1.369 32.273 1.00 95.25 205 MET A N 1
ATOM 1612 C CA . MET A 1 205 ? -26.201 0.754 33.416 1.00 95.25 205 MET A CA 1
ATOM 1613 C C . MET A 1 205 ? -26.349 1.596 34.685 1.00 95.25 205 MET A C 1
ATOM 1615 O O . MET A 1 205 ? -26.755 1.061 35.713 1.00 95.25 205 MET A O 1
ATOM 1619 N N . SER A 1 206 ? -26.127 2.911 34.608 1.00 95.50 206 SER A N 1
ATOM 1620 C CA . SER A 1 206 ? -26.327 3.810 35.754 1.00 95.50 206 SER A CA 1
ATOM 1621 C C . SER A 1 206 ? -27.781 3.826 36.234 1.00 95.50 206 SER A C 1
ATOM 1623 O O . SER A 1 206 ? -28.055 3.886 37.431 1.00 95.50 206 SER A O 1
ATOM 1625 N N . SER A 1 207 ? -28.746 3.748 35.315 1.00 95.44 207 SER A N 1
ATOM 1626 C CA . SER A 1 207 ? -30.168 3.686 35.671 1.00 95.44 207 SER A CA 1
ATOM 1627 C C . SER A 1 207 ? -30.520 2.380 36.386 1.00 95.44 207 SER A C 1
ATOM 1629 O O . SER A 1 207 ? -31.260 2.394 37.371 1.00 95.44 207 SER A O 1
ATOM 1631 N N . PHE A 1 208 ? -29.971 1.259 35.919 1.00 95.56 208 PHE A N 1
ATOM 1632 C CA . PHE A 1 208 ? -30.147 -0.050 36.541 1.00 95.56 208 PHE A CA 1
ATOM 1633 C C . PHE A 1 208 ? -29.491 -0.122 37.925 1.00 95.56 208 PHE A C 1
ATOM 1635 O O . PHE A 1 208 ? -30.125 -0.564 38.881 1.00 95.56 208 PHE A O 1
ATOM 1642 N N . GLU A 1 209 ? -28.268 0.389 38.059 1.00 94.62 209 GLU A N 1
ATOM 1643 C CA . GLU A 1 209 ? -27.563 0.511 39.337 1.00 94.62 209 GLU A CA 1
ATOM 1644 C C . GLU A 1 209 ? -28.397 1.308 40.356 1.00 94.62 209 GLU A C 1
ATOM 1646 O O . GLU A 1 209 ? -28.660 0.837 41.463 1.00 94.62 209 GLU A O 1
ATOM 1651 N N . ASN A 1 210 ? -28.938 2.460 39.949 1.00 95.75 210 ASN A N 1
ATOM 1652 C CA . ASN A 1 210 ? -29.829 3.261 40.791 1.00 95.75 210 ASN A CA 1
ATOM 1653 C C . ASN A 1 210 ? -31.094 2.499 41.226 1.00 95.75 210 ASN A C 1
ATOM 1655 O O . ASN A 1 210 ? -31.584 2.684 42.343 1.00 95.75 210 ASN A O 1
ATOM 1659 N N . GLN A 1 211 ? -31.654 1.648 40.362 1.00 95.44 211 GLN A N 1
ATOM 1660 C CA . GLN A 1 211 ? -32.798 0.806 40.722 1.00 95.44 211 GLN A CA 1
ATOM 1661 C C . GLN A 1 211 ? -32.418 -0.290 41.722 1.00 95.44 211 GLN A C 1
ATOM 1663 O O . GLN A 1 211 ? -33.200 -0.568 42.635 1.00 95.44 211 GLN A O 1
ATOM 1668 N N . LEU A 1 212 ? -31.239 -0.899 41.575 1.00 94.75 212 LEU A N 1
ATOM 1669 C CA . LEU A 1 212 ? -30.732 -1.888 42.524 1.00 94.75 212 LEU A CA 1
ATOM 1670 C C . LEU A 1 212 ? -30.521 -1.271 43.906 1.00 94.75 212 LEU A C 1
ATOM 1672 O O . LEU A 1 212 ? -31.018 -1.834 44.880 1.00 94.75 212 LEU A O 1
ATOM 1676 N N . TYR A 1 213 ? -29.911 -0.084 43.994 1.00 94.69 213 TYR A N 1
ATOM 1677 C CA . TYR A 1 213 ? -29.767 0.625 45.271 1.00 94.69 213 TYR A CA 1
ATOM 1678 C C . TYR A 1 213 ? -31.116 0.927 45.927 1.00 94.69 213 TYR A C 1
ATOM 1680 O O . TYR A 1 213 ? -31.282 0.707 47.122 1.00 94.69 213 TYR A O 1
ATOM 1688 N N . LYS A 1 214 ? -32.131 1.352 45.160 1.00 95.62 214 LYS A N 1
ATOM 1689 C CA . LYS A 1 214 ? -33.483 1.568 45.708 1.00 95.62 214 LYS A CA 1
ATOM 1690 C C . LYS A 1 214 ? -34.096 0.289 46.283 1.00 95.62 214 LYS A C 1
ATOM 1692 O O . LYS A 1 214 ? -34.701 0.335 47.351 1.00 95.62 214 LYS A O 1
ATOM 1697 N N . LYS A 1 215 ? -33.949 -0.847 45.592 1.00 92.31 215 LYS A N 1
ATOM 1698 C CA . LYS A 1 215 ? -34.438 -2.149 46.080 1.00 92.31 215 LYS A CA 1
ATOM 1699 C C . LYS A 1 215 ? -33.678 -2.608 47.323 1.00 92.31 215 LYS A C 1
ATOM 1701 O O . LYS A 1 215 ? -34.302 -3.118 48.246 1.00 92.31 215 LYS A O 1
ATOM 1706 N N . TYR A 1 216 ? -32.363 -2.409 47.341 1.00 93.44 216 TYR A N 1
ATOM 1707 C CA . TYR A 1 216 ? -31.509 -2.738 48.476 1.00 93.44 216 TYR A CA 1
ATOM 1708 C C . TYR A 1 216 ? -31.888 -1.910 49.714 1.00 93.44 216 TYR A C 1
ATOM 1710 O O . TYR A 1 216 ? -32.192 -2.486 50.753 1.00 93.44 216 TYR A O 1
ATOM 1718 N N . ASN A 1 217 ? -32.031 -0.588 49.579 1.00 94.06 217 ASN A N 1
ATOM 1719 C CA . ASN A 1 217 ? -32.449 0.285 50.682 1.00 94.06 217 ASN A CA 1
ATOM 1720 C C . ASN A 1 217 ? -33.849 -0.076 51.209 1.00 94.06 217 ASN A C 1
ATOM 1722 O O . ASN A 1 217 ? -34.060 -0.153 52.416 1.00 94.06 217 ASN A O 1
ATOM 1726 N N . ALA A 1 218 ? -34.809 -0.360 50.319 1.00 93.56 218 ALA A N 1
ATOM 1727 C CA . ALA A 1 218 ? -36.147 -0.799 50.727 1.00 93.56 218 ALA A CA 1
ATOM 1728 C C . ALA A 1 218 ? -36.117 -2.141 51.486 1.00 93.56 218 ALA A C 1
ATOM 1730 O O . ALA A 1 218 ? -36.900 -2.351 52.415 1.00 93.56 218 ALA A O 1
ATOM 1731 N N . MET A 1 219 ? -35.207 -3.044 51.107 1.00 93.62 219 MET A N 1
ATOM 1732 C CA . MET A 1 219 ? -34.977 -4.304 51.810 1.00 93.62 219 MET A CA 1
ATOM 1733 C C . MET A 1 219 ? -34.354 -4.072 53.192 1.00 93.62 219 MET A C 1
ATOM 1735 O O . MET A 1 219 ? -34.832 -4.658 54.162 1.00 93.62 219 MET A O 1
ATOM 1739 N N . GLU A 1 220 ? -33.355 -3.192 53.315 1.00 91.69 220 GLU A N 1
ATOM 1740 C CA . GLU A 1 220 ? -32.765 -2.818 54.610 1.00 91.69 220 GLU A CA 1
ATOM 1741 C C . GLU A 1 220 ? -33.806 -2.207 55.558 1.00 91.69 220 GLU A C 1
ATOM 1743 O O . GLU A 1 220 ? -33.899 -2.601 56.724 1.00 91.69 220 GLU A O 1
ATOM 1748 N N . GLU A 1 221 ? -34.656 -1.305 55.057 1.00 92.25 221 GLU A N 1
ATOM 1749 C CA . GLU A 1 221 ? -35.755 -0.737 55.840 1.00 92.25 221 GLU A CA 1
ATOM 1750 C C . GLU A 1 221 ? -36.751 -1.809 56.308 1.00 92.25 221 GLU A C 1
ATOM 1752 O O . GLU A 1 221 ? -37.206 -1.781 57.456 1.00 92.25 221 GLU A O 1
ATOM 1757 N N . ALA A 1 222 ? -37.102 -2.761 55.439 1.00 91.06 222 ALA A N 1
ATOM 1758 C CA . ALA A 1 222 ? -38.004 -3.857 55.785 1.00 91.06 222 ALA A CA 1
ATOM 1759 C C . ALA A 1 222 ? -37.394 -4.789 56.846 1.00 91.06 222 ALA A C 1
ATOM 1761 O O . ALA A 1 222 ? -38.077 -5.142 57.808 1.00 91.06 222 ALA A O 1
ATOM 1762 N N . ILE A 1 223 ? -36.108 -5.135 56.720 1.00 90.06 223 ILE A N 1
ATOM 1763 C CA . ILE A 1 223 ? -35.374 -5.939 57.710 1.00 90.06 223 ILE A CA 1
ATOM 1764 C C . ILE A 1 223 ? -35.328 -5.218 59.063 1.00 90.06 223 ILE A C 1
ATOM 1766 O O . ILE A 1 223 ? -35.587 -5.832 60.098 1.00 90.06 223 ILE A O 1
ATOM 1770 N N . SER A 1 224 ? -35.068 -3.909 59.070 1.00 90.25 224 SER A N 1
ATOM 1771 C CA . SER A 1 224 ? -35.073 -3.094 60.291 1.00 90.25 224 SER A CA 1
ATOM 1772 C C . SER A 1 224 ? -36.443 -3.104 60.991 1.00 90.25 224 SER A C 1
ATOM 1774 O O . SER A 1 224 ? -36.545 -3.333 62.202 1.00 90.25 224 SER A O 1
ATOM 1776 N N . LYS A 1 225 ? -37.533 -2.964 60.225 1.00 89.25 225 LYS A N 1
ATOM 1777 C CA . LYS A 1 225 ? -38.908 -3.069 60.748 1.00 89.25 225 LYS A CA 1
ATOM 1778 C C . LYS A 1 225 ? -39.223 -4.468 61.291 1.00 89.25 225 LYS A C 1
ATOM 1780 O O . LYS A 1 225 ? -39.812 -4.585 62.360 1.00 89.25 225 LYS A O 1
ATOM 1785 N N . LEU A 1 226 ? -38.804 -5.529 60.604 1.00 88.19 226 LEU A N 1
ATOM 1786 C CA . LEU A 1 226 ? -38.995 -6.904 61.081 1.00 88.19 226 LEU A CA 1
ATOM 1787 C C . LEU A 1 226 ? -38.209 -7.182 62.368 1.00 88.19 226 LEU A C 1
ATOM 1789 O O . LEU A 1 226 ? -38.742 -7.797 63.287 1.00 88.19 226 LEU A O 1
ATOM 1793 N N . SER A 1 227 ? -36.975 -6.686 62.469 1.00 82.31 227 SER A N 1
ATOM 1794 C CA . SER A 1 227 ? -36.149 -6.806 63.677 1.00 82.31 227 SER A CA 1
ATOM 1795 C C . SER A 1 227 ? -36.792 -6.116 64.885 1.00 82.31 227 SER A C 1
ATOM 1797 O O . SER A 1 227 ? -36.887 -6.698 65.967 1.00 82.31 227 SER A O 1
ATOM 1799 N N . THR A 1 228 ? -37.317 -4.900 64.697 1.00 86.31 228 THR A N 1
ATOM 1800 C CA . THR A 1 228 ? -38.017 -4.171 65.769 1.00 86.31 228 THR A CA 1
ATOM 1801 C C . THR A 1 228 ? -39.312 -4.867 66.199 1.00 86.31 228 THR A C 1
ATOM 1803 O O . THR A 1 228 ? -39.580 -4.953 67.397 1.00 86.31 228 THR A O 1
ATOM 1806 N N . GLN A 1 229 ? -40.077 -5.432 65.259 1.00 81.94 229 GLN A N 1
ATOM 1807 C CA . GLN A 1 229 ? -41.251 -6.255 65.571 1.00 81.94 229 GLN A CA 1
ATOM 1808 C C . GLN A 1 229 ? -40.878 -7.537 66.324 1.00 81.94 229 GLN A C 1
ATOM 1810 O O . GLN A 1 229 ? -41.482 -7.835 67.351 1.00 81.94 229 GLN A O 1
ATOM 1815 N N . PHE A 1 230 ? -39.864 -8.274 65.866 1.00 78.62 230 PHE A N 1
ATOM 1816 C CA . PHE A 1 230 ? -39.402 -9.492 66.536 1.00 78.62 230 PHE A CA 1
ATOM 1817 C C . PHE A 1 230 ? -38.951 -9.209 67.975 1.00 78.62 230 PHE A C 1
ATOM 1819 O O . PHE A 1 230 ? -39.340 -9.925 68.893 1.00 78.62 230 PHE A O 1
ATOM 1826 N N . GLY A 1 231 ? -38.208 -8.120 68.193 1.00 76.25 231 GLY A N 1
ATOM 1827 C CA . GLY A 1 231 ? -37.789 -7.694 69.530 1.00 76.25 231 GLY A CA 1
ATOM 1828 C C . GLY A 1 231 ? -38.940 -7.266 70.450 1.00 76.25 231 GLY A C 1
ATOM 1829 O O . GLY A 1 231 ? -38.798 -7.346 71.670 1.00 76.25 231 GLY A O 1
ATOM 1830 N N . PHE A 1 232 ? -40.073 -6.819 69.899 1.00 76.69 232 PHE A N 1
ATOM 1831 C CA . PHE A 1 232 ? -41.288 -6.554 70.676 1.00 76.69 232 PHE A CA 1
ATOM 1832 C C . PHE A 1 232 ? -41.956 -7.863 71.117 1.00 76.69 232 PHE A C 1
ATOM 1834 O O . PHE A 1 232 ? -42.257 -8.023 72.298 1.00 76.69 232 PHE A O 1
ATOM 1841 N N . PHE A 1 233 ? -42.117 -8.820 70.197 1.00 73.62 233 PHE A N 1
ATOM 1842 C CA . PHE A 1 233 ? -42.717 -10.124 70.500 1.00 73.62 233 PHE A CA 1
ATOM 1843 C C . PHE A 1 233 ? -41.859 -10.988 71.425 1.00 73.62 233 PHE A C 1
ATOM 1845 O O . PHE A 1 233 ? -42.406 -11.721 72.234 1.00 73.62 233 PHE A O 1
ATOM 1852 N N . SER A 1 234 ? -40.529 -10.894 71.359 1.00 68.94 234 SER A N 1
ATOM 1853 C CA . SER A 1 234 ? -39.638 -11.663 72.237 1.00 68.94 234 SER A CA 1
ATOM 1854 C C . SER A 1 234 ? -39.560 -11.133 73.677 1.00 68.94 234 SER A C 1
ATOM 1856 O O . SER A 1 234 ? -38.859 -11.720 74.497 1.00 68.94 234 SER A O 1
ATOM 1858 N N . ARG A 1 235 ? -40.164 -9.971 73.968 1.00 60.09 235 ARG A N 1
ATOM 1859 C CA . ARG A 1 235 ? -40.198 -9.347 75.305 1.00 60.09 235 ARG A CA 1
ATOM 1860 C C . ARG A 1 235 ? -41.547 -9.511 76.017 1.00 60.09 235 ARG A C 1
ATOM 1862 O O . ARG A 1 235 ? -41.644 -9.104 77.174 1.00 60.09 235 ARG A O 1
ATOM 1869 N N . GLN A 1 236 ? -42.557 -10.049 75.333 1.00 52.16 236 GLN A N 1
ATOM 1870 C CA . GLN A 1 236 ? -43.810 -10.534 75.925 1.00 52.16 236 GLN A CA 1
ATOM 1871 C C . GLN A 1 236 ? -43.677 -12.011 76.287 1.00 52.16 236 GLN A C 1
ATOM 1873 O O . GLN A 1 236 ? -44.310 -12.399 77.292 1.00 52.16 236 GLN A O 1
#

pLDDT: mean 88.49, std 12.72, range [29.27, 98.19]

Sequence (236 aa):
EPVRQIANNAGLEGSVVVENVKKFVEDYNKLLDDLHGRYNNNKYPDYEVLTKDQEASMSHEQVEKWNERAKSGLLYRDGYLRSIISDMRDAVTNRVGSAPGRYNNLAAIGITSKDQSGHLKLDENKLRTAISAEPDAVNQIFSHTDDDDNYGDNGVATRLAERLGKRMESLKSHAGMTANKSDRSELGKLIESYEKQMSDIKQLMSSFENQLYKKYNAMEEAISKLSTQFGFFSRQ

Secondary structure (DSSP, 8-state):
-HHHHHHHHHHHHHHHHHHHHHHHHHHHHHHHHHHHHHHHPPP-TT-PPPPHHHHHTS-HHHHHHHHHHHTTTTTTT-HHHHHHHHHHHHHHHS--SSS-TT--STGGGTEEE-STT--EEE-HHHHHHHHHH-HHHHHHHHH---TT--TTTS-HHHHHHHHHHHHHHHHHHHH-SSS-GGG--HHHHHHHHHHHHHHHHHHHHHHHHHHHHHHHHHHHHHHHHHHHHHHHHTT-

Foldseek 3Di:
DVVVVVVVVLVVVLVVLLVVVVVVLVVLQVVLVVLCQQQAWDADPVLADDDPVRVVVDDPVVNVVSVVNNCINPNHNNPLSVQLQVLLLCLQAAFAPQQDDPQGHCVQQAWDAPDPSRRIDGDSVSNSVCCVPRVSSVCQQAQDQDPVRPSNNHHSPSSNCVSVVVSVVVCCQAPNDDPDLVRNHVVSVVVVVVVVVVVVVVVVVVVVVVVVVVVVVVVVVVVVVVVVVVVVVVVD

Radius of gyration: 32.99 Å; chains: 1; bounding box: 82×33×107 Å